Protein AF-A0A2Z5R2D6-F1 (afdb_monomer)

InterPro domains:
  IPR000277 Cys/Met metabolism, pyridoxal phosphate-dependent enzyme [PF01053] (2-246)
  IPR006235 O-acetylhomoserine/O-acetylserine sulfhydrylase [PTHR43797] (2-248)
  IPR015421 Pyridoxal phosphate-dependent transferase, major domain [G3DSA:3.40.640.10] (1-106)
  IPR015422 Pyridoxal phosphate-dependent transferase, small domain [G3DSA:3.90.1150.10] (111-259)
  IPR015424 Pyridoxal phosphate-dependent transferase [SSF53383] (2-247)
  IPR054542 Cys/Met metabolism enzyme, pyridoxal-phosphate attachment site [PS00868] (19-33)

Nearest PDB structures (foldseek):
  8eqw-assembly3_E  TM=9.472E-01  e=3.381E-27  Fusarium fujikuroi
  8eqw-assembly4_F  TM=9.499E-01  e=7.377E-27  Fusarium fujikuroi
  8eqw-assembly4_D  TM=9.653E-01  e=1.166E-25  Fusarium fujikuroi
  8ovh-assembly1_D  TM=9.299E-01  e=6.397E-26  Saccharomyces cerevisiae
  4kam-assembly3_C  TM=9.626E-01  e=4.267E-24  Mycobacterium marinum M

Foldseek 3Di:
DECAQCPVLQFDCVVVPDQKYKYQLCAQLLQANPATDIDIDGNLPDDCVPVPNCQQAFFDVVVVGDRLCVPPRSCSVVCCCCPPVCVPVVPDGDPVRVVSSVVSNVCSNVFFLLLQVLLVVLQVLLVLFPQWDDWAALCDPPHPCVVVCCVRRVSGDGNKTKTFGCAEPQFHLLLLQVQLQVQFDQEDDDPGARHLGKHKYQCCVPVVVVDDQVRCVVVVHHSRMMIIHHHNDDSVVVNVRNQRSSCQQHCAGRNRDRNGDHPSNVVSVVVVVVVVVVVDPPPVPPPDDDDDDDDDDDDDDDDDDDDDDD

Mean predicted aligned error: 8.55 Å

Secondary structure (DSSP, 8-state):
-B-TTTHHHH--GGGGT-SEEEEETTTTTT-SSS---EEEEE-S-S-TTSSS-HHHHS-BGGGTTB-HHHHHGGGHHHHHIIIIIIHHH--PPPHHHHHHHHHHHHTHHHHHHHHHHHHHHHHHHHHH-TTEEEEE-TTSTTSTTHHHHHHH-TT---SEEEEEEPP-SSS-HHHHHHHHHHH-SSSEE-S--SSSS-EEE-GGGTTTTTS-HHHHHHTT--TTEEEEE--SS-HHHHHHHHHHHHHHHHSB-TTS-B-S--HHHHHHHHHHHHHHHHH-TTSTTTT-PPPPP-----------------

Solvent-accessible surface area (backbone atoms only — not comparable to full-atom values): 17229 Å² total; per-residue (Å²): 83,81,40,40,77,56,32,76,84,40,38,57,56,55,85,74,74,39,50,45,41,33,32,52,33,28,20,43,43,20,26,64,70,82,46,79,49,71,47,81,46,70,61,49,76,66,72,57,80,75,78,84,36,58,90,33,52,45,64,35,73,96,60,82,46,45,18,37,36,78,73,45,48,60,49,11,64,64,48,45,45,52,61,50,51,40,63,74,72,53,82,72,80,51,69,68,41,53,52,53,33,50,61,21,47,79,46,32,68,64,51,49,54,44,14,34,56,37,26,51,55,52,49,59,52,50,71,69,25,57,54,42,70,48,72,57,43,52,80,38,89,87,32,98,49,19,72,59,36,56,72,60,20,74,87,45,75,47,28,65,39,38,35,28,39,47,46,60,100,76,19,51,18,37,46,24,36,46,39,22,62,67,52,37,80,74,49,42,78,41,94,70,53,42,30,48,54,33,24,35,40,39,42,44,68,50,90,42,46,88,51,53,74,68,55,26,50,74,70,73,43,46,53,22,36,34,38,39,20,41,18,63,66,62,55,66,60,53,48,49,34,53,49,54,10,45,24,44,13,61,8,26,43,60,86,55,48,82,77,54,75,27,50,19,45,51,51,45,53,52,52,52,52,51,52,52,56,74,71,42,83,76,72,76,66,81,77,69,77,84,81,80,87,80,83,91,82,89,85,87,88,84,82,86,84,90,82,89,87,133

pLDDT: mean 89.16, std 17.93, range [28.17, 98.75]

Organism: NCBI:txid172042

Structure (mmCIF, N/CA/C/O backbone):
data_AF-A0A2Z5R2D6-F1
#
_entry.id   AF-A0A2Z5R2D6-F1
#
loop_
_atom_site.group_PDB
_atom_site.id
_atom_site.type_symbol
_atom_site.label_atom_id
_atom_site.label_alt_id
_atom_site.label_comp_id
_atom_site.label_asym_id
_atom_site.label_entity_id
_atom_site.label_seq_id
_atom_site.pdbx_PDB_ins_code
_atom_site.Cartn_x
_atom_site.Cartn_y
_atom_site.Cartn_z
_atom_site.occupancy
_atom_site.B_iso_or_equiv
_atom_site.auth_seq_id
_atom_site.auth_comp_id
_atom_site.auth_asym_id
_atom_site.auth_atom_id
_atom_site.pdbx_PDB_model_num
ATOM 1 N N . MET A 1 1 ? 0.863 3.207 -16.032 1.00 95.69 1 MET A N 1
ATOM 2 C CA . MET A 1 1 ? 0.096 2.613 -14.914 1.00 95.69 1 MET A CA 1
ATOM 3 C C . MET A 1 1 ? 0.989 2.529 -13.691 1.00 95.69 1 MET A C 1
ATOM 5 O O . MET A 1 1 ? 2.100 2.037 -13.822 1.00 95.69 1 MET A O 1
ATOM 9 N N . ASP A 1 2 ? 0.533 2.980 -12.525 1.00 98.12 2 ASP A N 1
ATOM 10 C CA . ASP A 1 2 ? 1.185 2.630 -11.256 1.00 98.12 2 ASP A CA 1
ATOM 11 C C . ASP A 1 2 ? 0.627 1.284 -10.778 1.00 98.12 2 ASP A C 1
ATOM 13 O O . ASP A 1 2 ? -0.587 1.131 -10.650 1.00 98.12 2 ASP A O 1
ATOM 17 N N . ALA A 1 3 ? 1.502 0.299 -10.576 1.00 97.25 3 ALA A N 1
ATOM 18 C CA . ALA A 1 3 ? 1.133 -1.049 -10.144 1.00 97.25 3 ALA A CA 1
ATOM 19 C C . ALA A 1 3 ? 1.736 -1.403 -8.776 1.00 97.25 3 ALA A C 1
ATOM 21 O O . ALA A 1 3 ? 1.984 -2.569 -8.469 1.00 97.25 3 ALA A O 1
ATOM 22 N N . THR A 1 4 ? 1.995 -0.397 -7.936 1.00 97.94 4 THR A N 1
ATOM 23 C CA . THR A 1 4 ? 2.584 -0.570 -6.602 1.00 97.94 4 THR A CA 1
ATOM 24 C C . THR A 1 4 ? 1.729 -1.465 -5.704 1.00 97.94 4 THR A C 1
ATOM 26 O O . THR A 1 4 ? 2.272 -2.371 -5.081 1.00 97.94 4 THR A O 1
ATOM 29 N N . ILE A 1 5 ? 0.412 -1.225 -5.637 1.00 96.75 5 ILE A N 1
ATOM 30 C CA . ILE A 1 5 ? -0.506 -1.961 -4.743 1.00 96.75 5 ILE A CA 1
ATOM 31 C C . ILE A 1 5 ? -0.854 -3.334 -5.312 1.00 96.75 5 ILE A C 1
ATOM 33 O O . ILE A 1 5 ? -0.915 -4.314 -4.578 1.00 96.75 5 ILE A O 1
ATOM 37 N N . SER A 1 6 ? -1.086 -3.413 -6.621 1.00 94.62 6 SER A N 1
ATOM 38 C CA . SER A 1 6 ? -1.451 -4.674 -7.254 1.00 94.62 6 SER A CA 1
ATOM 39 C C . SER A 1 6 ? -0.255 -5.613 -7.383 1.00 94.62 6 SER A C 1
ATOM 41 O O . SER A 1 6 ? -0.439 -6.820 -7.326 1.00 94.62 6 SER A O 1
ATOM 43 N N . THR A 1 7 ? 0.973 -5.086 -7.462 1.00 97.44 7 THR A N 1
ATOM 44 C CA . THR A 1 7 ? 2.222 -5.847 -7.648 1.00 97.44 7 THR A CA 1
ATOM 45 C C . THR A 1 7 ? 2.231 -6.651 -8.962 1.00 97.44 7 THR A C 1
ATOM 47 O O . THR A 1 7 ? 1.175 -6.939 -9.525 1.00 97.44 7 THR A O 1
ATOM 50 N N . PRO A 1 8 ? 3.402 -7.060 -9.485 1.00 97.06 8 PRO A N 1
ATOM 51 C CA . PRO A 1 8 ? 3.445 -7.952 -10.647 1.00 97.06 8 PRO A CA 1
ATOM 52 C C . PRO A 1 8 ? 2.878 -9.354 -10.358 1.00 97.06 8 PRO A C 1
ATOM 54 O O . PRO A 1 8 ? 2.614 -10.103 -11.299 1.00 97.06 8 PRO A O 1
ATOM 57 N N . TYR A 1 9 ? 2.700 -9.712 -9.079 1.00 97.62 9 TYR A N 1
ATOM 58 C CA . TYR A 1 9 ? 2.153 -11.000 -8.664 1.00 97.62 9 TYR A CA 1
ATOM 59 C C . TYR A 1 9 ? 0.643 -11.095 -8.917 1.00 97.62 9 TYR A C 1
ATOM 61 O O . TYR A 1 9 ? 0.184 -12.113 -9.428 1.00 97.62 9 TYR A O 1
ATOM 69 N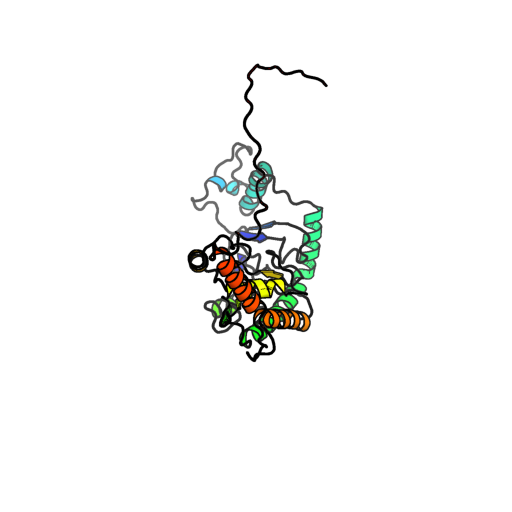 N . LEU A 1 10 ? -0.130 -10.035 -8.633 1.00 97.31 10 LEU A N 1
ATOM 70 C CA . LEU A 1 10 ? -1.591 -10.070 -8.817 1.00 97.31 10 LEU A CA 1
ATOM 71 C C . LEU A 1 10 ? -2.021 -9.695 -10.235 1.00 97.31 10 LEU A C 1
ATOM 73 O O . LEU A 1 10 ? -3.023 -10.209 -10.726 1.00 97.31 10 LEU A O 1
ATOM 77 N N . ILE A 1 11 ? -1.289 -8.790 -10.890 1.00 97.44 11 ILE A N 1
ATOM 78 C CA . ILE A 1 11 ? -1.576 -8.369 -12.263 1.00 97.44 11 ILE A CA 1
ATOM 79 C C . ILE A 1 11 ? -0.301 -7.921 -12.966 1.00 97.44 11 ILE A C 1
ATOM 81 O O . ILE A 1 11 ? 0.558 -7.265 -12.381 1.00 97.44 11 ILE A O 1
ATOM 85 N N . ARG A 1 12 ? -0.208 -8.201 -14.266 1.00 97.25 12 ARG A N 1
ATOM 86 C CA . ARG A 1 12 ? 0.858 -7.691 -15.134 1.00 97.25 12 ARG A CA 1
ATOM 87 C C . ARG A 1 12 ? 0.247 -6.708 -16.132 1.00 97.25 12 ARG A C 1
ATOM 89 O O . ARG A 1 12 ? -0.160 -7.127 -17.211 1.00 97.25 12 ARG A O 1
ATOM 96 N N . PRO A 1 13 ? 0.153 -5.398 -15.817 1.00 97.62 13 PRO A N 1
ATOM 97 C CA . PRO A 1 13 ? -0.603 -4.447 -16.639 1.00 97.62 13 PRO A CA 1
ATOM 98 C C . PRO A 1 13 ? -0.132 -4.353 -18.091 1.00 97.62 13 PRO A C 1
ATOM 100 O O . PRO A 1 13 ? -0.928 -4.016 -18.965 1.00 97.62 13 PRO A O 1
ATOM 103 N N . LEU A 1 14 ? 1.138 -4.674 -18.363 1.00 97.50 14 LEU A N 1
ATOM 104 C CA . LEU A 1 14 ? 1.656 -4.749 -19.728 1.00 97.50 14 LEU A CA 1
ATOM 105 C C . LEU A 1 14 ? 0.858 -5.767 -20.565 1.00 97.50 14 LEU A C 1
ATOM 107 O O . LEU A 1 14 ? 0.508 -5.492 -21.707 1.00 97.50 14 LEU A O 1
ATOM 111 N N . GLU A 1 15 ? 0.447 -6.900 -19.998 1.00 96.38 15 GLU A N 1
ATOM 112 C CA . GLU A 1 15 ? -0.395 -7.894 -20.687 1.00 96.38 15 GLU A CA 1
ATOM 113 C C . GLU A 1 15 ? -1.816 -7.379 -20.975 1.00 96.38 15 GLU A C 1
ATOM 115 O O . GLU A 1 15 ? -2.521 -7.933 -21.813 1.00 96.38 15 GLU A O 1
ATOM 120 N N . HIS A 1 16 ? -2.211 -6.271 -20.342 1.00 95.94 16 HIS A N 1
ATOM 121 C CA . HIS A 1 16 ? -3.514 -5.623 -20.491 1.00 95.94 16 HIS A CA 1
ATOM 122 C C . HIS A 1 16 ? -3.450 -4.293 -21.260 1.00 95.94 16 HIS A C 1
ATOM 124 O O . HIS A 1 16 ? -4.387 -3.499 -21.198 1.00 95.94 16 HIS A O 1
ATOM 130 N N . GLY A 1 17 ? -2.357 -4.048 -21.989 1.00 96.06 17 GLY A N 1
ATOM 131 C CA . GLY A 1 17 ? -2.217 -2.892 -22.879 1.00 96.06 17 GLY A CA 1
ATOM 132 C C . GLY A 1 17 ? -1.593 -1.652 -22.241 1.00 96.06 17 GLY A C 1
ATOM 133 O O . GLY A 1 17 ? -1.577 -0.606 -22.876 1.00 96.06 17 GLY A O 1
ATOM 134 N N . ALA A 1 18 ? -1.064 -1.736 -21.016 1.00 97.75 18 ALA A N 1
ATOM 135 C CA . ALA A 1 18 ? -0.206 -0.669 -20.512 1.00 97.75 18 ALA A CA 1
ATOM 136 C C . ALA A 1 18 ? 1.147 -0.686 -21.244 1.00 97.75 18 ALA A C 1
ATOM 138 O O . ALA A 1 18 ? 1.765 -1.740 -21.402 1.00 97.75 18 ALA A O 1
ATOM 139 N N . ASP A 1 19 ? 1.634 0.490 -21.629 1.00 97.25 19 ASP A N 1
ATOM 140 C CA . ASP A 1 19 ? 2.953 0.627 -22.254 1.00 97.25 19 ASP A CA 1
ATOM 141 C C . ASP A 1 19 ? 4.068 0.837 -21.232 1.00 97.25 19 ASP A C 1
ATOM 143 O O . ASP A 1 19 ? 5.169 0.321 -21.406 1.00 97.25 19 ASP A O 1
ATOM 147 N N . ILE A 1 20 ? 3.760 1.559 -20.150 1.00 98.12 20 ILE A N 1
ATOM 148 C CA . ILE A 1 20 ? 4.674 1.863 -19.047 1.00 98.12 20 ILE A CA 1
ATOM 149 C C . ILE A 1 20 ? 4.006 1.491 -17.724 1.00 98.12 20 ILE A C 1
ATOM 151 O O . ILE A 1 20 ? 2.868 1.895 -17.437 1.00 98.12 20 ILE A O 1
ATOM 155 N N . VAL A 1 21 ? 4.745 0.764 -16.894 1.00 98.44 21 VAL A N 1
ATOM 156 C CA . VAL A 1 21 ? 4.395 0.431 -15.516 1.00 98.44 21 VAL A CA 1
ATOM 157 C C . VAL A 1 21 ? 5.427 1.030 -14.573 1.00 98.44 21 VAL A C 1
ATOM 159 O O . VAL A 1 21 ? 6.628 0.917 -14.796 1.00 98.44 21 VAL A O 1
ATOM 162 N N . ILE A 1 22 ? 4.955 1.666 -13.507 1.00 98.44 22 ILE A N 1
ATOM 163 C CA . ILE A 1 22 ? 5.804 2.175 -12.433 1.00 98.44 22 ILE A CA 1
ATOM 164 C C . ILE A 1 22 ? 5.464 1.476 -11.121 1.00 98.44 22 ILE A C 1
ATOM 166 O O . ILE A 1 22 ? 4.313 1.103 -10.882 1.00 98.44 22 ILE A O 1
ATOM 170 N N . HIS A 1 23 ? 6.476 1.317 -10.274 1.00 98.50 23 HIS A N 1
ATOM 171 C CA . HIS A 1 23 ? 6.329 0.815 -8.915 1.00 98.50 23 HIS A CA 1
ATOM 172 C C . HIS A 1 23 ? 7.121 1.688 -7.946 1.00 98.50 23 HIS A C 1
ATOM 174 O O . HIS A 1 23 ? 8.302 1.969 -8.170 1.00 98.50 23 HIS A O 1
ATOM 180 N N . SER A 1 24 ? 6.515 2.017 -6.806 1.00 98.19 24 SER A N 1
ATOM 181 C CA . SER A 1 24 ? 7.276 2.314 -5.597 1.00 98.19 24 SER A CA 1
ATOM 182 C C . SER A 1 24 ? 7.803 0.992 -5.039 1.00 98.19 24 SER A C 1
ATOM 184 O O . SER A 1 24 ? 7.094 0.255 -4.350 1.00 98.19 24 SER A O 1
ATOM 186 N N . ALA A 1 25 ? 9.060 0.678 -5.356 1.00 97.88 25 ALA A N 1
ATOM 187 C CA . ALA A 1 25 ? 9.717 -0.533 -4.876 1.00 97.88 25 ALA A CA 1
ATOM 188 C C . ALA A 1 25 ? 9.861 -0.553 -3.348 1.00 97.88 25 ALA A C 1
ATOM 190 O O . ALA A 1 25 ? 9.925 -1.626 -2.762 1.00 97.88 25 ALA A O 1
ATOM 191 N N . THR A 1 26 ? 9.803 0.617 -2.707 1.00 98.00 26 THR A N 1
ATOM 192 C CA . THR A 1 26 ? 9.695 0.782 -1.251 1.00 98.00 26 THR A CA 1
ATOM 193 C C . THR A 1 26 ? 8.609 -0.075 -0.599 1.00 98.00 26 THR A C 1
ATOM 195 O O . THR A 1 26 ? 8.756 -0.475 0.553 1.00 98.00 26 THR A O 1
ATOM 198 N N . LYS A 1 27 ? 7.484 -0.275 -1.299 1.00 98.06 27 LYS A N 1
ATOM 199 C CA . LYS A 1 27 ? 6.282 -0.920 -0.755 1.00 98.06 27 LYS A CA 1
ATOM 200 C C . LYS A 1 27 ? 6.401 -2.437 -0.902 1.00 98.06 27 LYS A C 1
ATOM 202 O O . LYS A 1 27 ? 7.438 -2.998 -0.583 1.00 98.06 27 LYS A O 1
ATOM 207 N N . PHE A 1 28 ? 5.391 -3.101 -1.454 1.00 98.25 28 PHE A N 1
ATOM 208 C CA . PHE A 1 28 ? 5.313 -4.560 -1.532 1.00 98.25 28 PHE A CA 1
ATOM 209 C C . PHE A 1 28 ? 6.517 -5.256 -2.182 1.00 98.25 28 PHE A C 1
ATOM 211 O O . PHE A 1 28 ? 6.837 -6.375 -1.781 1.00 98.25 28 PHE A O 1
ATOM 218 N N . LEU A 1 29 ? 7.199 -4.627 -3.153 1.00 98.12 29 LEU A N 1
ATOM 219 C CA . LEU A 1 29 ? 8.390 -5.229 -3.769 1.00 98.12 29 LEU A CA 1
ATOM 220 C C . LEU A 1 29 ? 9.507 -5.417 -2.734 1.00 98.12 29 LEU A C 1
ATOM 222 O O . LEU A 1 29 ? 9.984 -6.534 -2.566 1.00 98.12 29 LEU A O 1
ATOM 226 N N . GLY A 1 30 ? 9.865 -4.356 -2.008 1.00 97.75 30 GLY A N 1
ATOM 227 C CA . GLY A 1 30 ? 10.823 -4.412 -0.908 1.00 97.75 30 GLY A CA 1
ATOM 228 C C . GLY A 1 30 ? 10.268 -5.109 0.334 1.00 97.75 30 GLY A C 1
ATOM 229 O O . GLY A 1 30 ? 10.988 -5.855 0.977 1.00 97.75 30 GLY A O 1
ATOM 230 N N . GLY A 1 31 ? 9.001 -4.886 0.677 1.00 97.19 31 GLY A N 1
ATOM 231 C CA . GLY A 1 31 ? 8.220 -5.679 1.632 1.00 97.19 31 GLY A CA 1
ATOM 232 C C . GLY A 1 31 ? 8.558 -5.533 3.117 1.00 97.19 31 GLY A C 1
ATOM 233 O O . GLY A 1 31 ? 7.825 -6.072 3.933 1.00 97.19 31 GLY A O 1
ATOM 234 N N . HIS A 1 32 ? 9.638 -4.838 3.480 1.00 97.12 32 HIS A N 1
ATOM 235 C CA . HIS A 1 32 ? 10.157 -4.824 4.861 1.00 97.12 32 HIS A CA 1
ATOM 236 C C . HIS A 1 32 ? 10.233 -3.425 5.501 1.00 97.12 32 HIS A C 1
ATOM 238 O O . HIS A 1 32 ? 10.750 -3.266 6.610 1.00 97.12 32 HIS A O 1
ATOM 244 N N . GLY A 1 33 ? 9.792 -2.386 4.782 1.00 94.62 33 GLY A N 1
ATOM 245 C CA . GLY A 1 33 ? 9.784 -1.008 5.288 1.00 94.62 33 GLY A CA 1
ATOM 246 C C . GLY A 1 33 ? 11.173 -0.406 5.544 1.00 94.62 33 GLY A C 1
ATOM 247 O O . GLY A 1 33 ? 11.277 0.620 6.207 1.00 94.62 33 GLY A O 1
ATOM 248 N N . THR A 1 34 ? 12.250 -1.022 5.041 1.00 95.62 34 THR A N 1
ATOM 249 C CA . THR A 1 34 ? 13.638 -0.622 5.349 1.00 95.62 34 THR A CA 1
ATOM 250 C C . THR A 1 34 ? 14.313 0.211 4.266 1.00 95.62 34 THR A C 1
ATOM 252 O O . THR A 1 34 ? 15.304 0.882 4.538 1.00 95.62 34 THR A O 1
ATOM 255 N N . THR A 1 35 ? 13.841 0.132 3.021 1.00 97.31 35 THR A N 1
ATOM 256 C CA . THR A 1 35 ? 14.588 0.627 1.860 1.00 97.31 35 THR A CA 1
ATOM 257 C C . THR A 1 35 ? 13.668 1.358 0.895 1.00 97.31 35 THR A C 1
ATOM 259 O O . THR A 1 35 ? 12.672 0.799 0.443 1.00 97.31 35 THR A O 1
ATOM 262 N N . LEU A 1 36 ? 14.016 2.600 0.549 1.00 97.50 36 LEU A N 1
ATOM 263 C CA . LEU A 1 36 ? 13.311 3.365 -0.475 1.00 97.50 36 LEU A CA 1
ATOM 264 C C . LEU A 1 36 ? 13.796 2.980 -1.878 1.00 97.50 36 LEU A C 1
ATOM 266 O O . LEU A 1 36 ? 14.992 2.795 -2.102 1.00 97.50 36 LEU A O 1
ATOM 270 N N . GLY A 1 37 ? 12.877 2.921 -2.840 1.00 97.19 37 GLY A N 1
ATOM 271 C CA . GLY A 1 37 ? 13.218 2.729 -4.244 1.00 97.19 37 GLY A CA 1
ATOM 272 C C . GLY A 1 37 ? 12.032 2.897 -5.185 1.00 97.19 37 GLY A C 1
ATOM 273 O O . GLY A 1 37 ? 10.868 2.823 -4.782 1.00 97.19 37 GLY A O 1
ATOM 274 N N . GLY A 1 38 ? 12.344 3.100 -6.461 1.00 97.44 38 GLY A N 1
ATOM 275 C CA . GLY A 1 38 ? 11.381 3.196 -7.551 1.00 97.44 38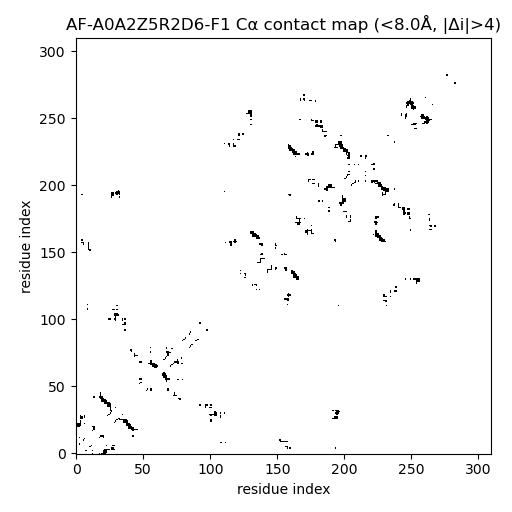 GLY A CA 1
ATOM 276 C C . GLY A 1 38 ? 11.855 2.396 -8.757 1.00 97.44 38 GLY A C 1
ATOM 277 O O . GLY A 1 38 ? 13.057 2.268 -8.986 1.00 97.44 38 GLY A O 1
ATOM 278 N N . VAL A 1 39 ? 10.909 1.848 -9.515 1.00 97.50 39 VAL A N 1
ATOM 279 C CA . VAL A 1 39 ? 11.180 1.094 -10.744 1.00 97.50 39 VAL A CA 1
ATOM 280 C C . VAL A 1 39 ? 10.231 1.567 -11.837 1.00 97.50 39 VAL A C 1
ATOM 282 O O . VAL A 1 39 ? 9.031 1.713 -11.605 1.00 97.50 39 VAL A O 1
ATOM 285 N N . VAL A 1 40 ? 10.781 1.783 -13.032 1.00 98.12 40 VAL A N 1
ATOM 286 C CA . VAL A 1 40 ? 10.032 2.029 -14.268 1.00 98.12 40 VAL A CA 1
ATOM 287 C C . VAL A 1 40 ? 10.270 0.847 -15.198 1.00 98.12 40 VAL A C 1
ATOM 289 O O . VAL A 1 40 ? 11.416 0.463 -15.430 1.00 98.12 40 VAL A O 1
ATOM 292 N N . VAL A 1 41 ? 9.188 0.276 -15.716 1.00 97.81 41 VAL A N 1
ATOM 293 C CA . VAL A 1 41 ? 9.182 -0.843 -16.659 1.00 97.81 41 VAL A CA 1
ATOM 294 C C . VAL A 1 41 ? 8.427 -0.402 -17.906 1.00 97.81 41 VAL A C 1
ATOM 296 O O . VAL A 1 41 ? 7.319 0.120 -17.808 1.00 97.81 41 VAL A O 1
ATOM 299 N N . GLU A 1 42 ? 9.008 -0.618 -19.078 1.00 97.06 42 GLU A N 1
ATOM 300 C CA . GLU A 1 42 ? 8.366 -0.355 -20.366 1.00 97.06 42 GLU A CA 1
ATOM 301 C C . GLU A 1 42 ? 8.115 -1.679 -21.097 1.00 97.06 42 GLU A C 1
ATOM 303 O O . GLU A 1 42 ? 8.900 -2.617 -20.976 1.00 97.06 42 GLU A O 1
ATOM 308 N N . SER A 1 43 ? 7.024 -1.754 -21.861 1.00 96.00 43 SER A N 1
ATOM 309 C CA . SER A 1 43 ? 6.696 -2.918 -22.686 1.00 96.00 43 SER A CA 1
ATOM 310 C C . SER A 1 43 ? 7.543 -3.072 -23.952 1.00 96.00 43 SER A C 1
ATOM 312 O O . SER A 1 43 ? 7.545 -4.160 -24.517 1.00 96.00 43 SER A O 1
ATOM 314 N N . GLY A 1 44 ? 8.163 -1.994 -24.450 1.00 94.44 44 GLY A N 1
ATOM 315 C CA . GLY A 1 44 ? 8.851 -1.951 -25.750 1.00 94.44 44 GLY A CA 1
ATOM 316 C C . GLY A 1 44 ? 7.929 -1.977 -26.982 1.00 94.44 44 GLY A C 1
ATOM 317 O O . GLY A 1 44 ? 8.401 -1.921 -28.113 1.00 94.44 44 GLY A O 1
ATOM 318 N N . ARG A 1 45 ? 6.602 -2.047 -26.801 1.00 93.81 45 ARG A N 1
ATOM 319 C CA . ARG A 1 45 ? 5.629 -2.210 -27.905 1.00 93.81 45 ARG A CA 1
ATOM 320 C C . ARG A 1 45 ? 4.994 -0.905 -28.381 1.00 93.81 45 ARG A C 1
ATOM 322 O O . ARG A 1 45 ? 4.309 -0.899 -29.403 1.00 93.81 45 ARG A O 1
ATOM 329 N N . PHE A 1 46 ? 5.172 0.184 -27.639 1.00 96.06 46 PHE A N 1
ATOM 330 C CA . PHE A 1 46 ? 4.546 1.458 -27.963 1.00 96.06 46 PHE A CA 1
ATOM 331 C C . PHE A 1 46 ? 5.259 2.135 -29.132 1.00 96.06 46 PHE A C 1
ATOM 333 O O . PHE A 1 46 ? 6.471 2.341 -29.104 1.00 96.06 46 PHE A O 1
ATOM 340 N N . ASN A 1 47 ? 4.503 2.524 -30.160 1.00 95.69 47 ASN A N 1
ATOM 341 C CA . ASN A 1 47 ? 5.066 3.259 -31.285 1.00 95.69 47 ASN A CA 1
ATOM 342 C C . ASN A 1 47 ? 5.276 4.737 -30.921 1.00 95.69 47 ASN A C 1
ATOM 344 O O . ASN A 1 47 ? 4.384 5.571 -31.113 1.00 95.69 47 ASN A O 1
ATOM 348 N N . TRP A 1 48 ? 6.484 5.068 -30.466 1.00 96.50 48 TRP A N 1
ATOM 349 C CA . TRP A 1 48 ? 6.880 6.445 -30.160 1.00 96.50 48 TRP A CA 1
ATOM 350 C C . TRP A 1 48 ? 6.982 7.350 -31.404 1.00 96.50 48 TRP A C 1
ATOM 352 O O . TRP A 1 48 ? 6.995 8.568 -31.262 1.00 96.50 48 TRP A O 1
ATOM 362 N N . ALA A 1 49 ? 6.974 6.798 -32.624 1.00 95.62 49 ALA A N 1
ATOM 363 C CA . ALA A 1 49 ? 6.959 7.562 -33.878 1.00 95.62 49 ALA A CA 1
ATOM 364 C C . ALA A 1 49 ? 5.554 7.856 -34.430 1.00 95.62 49 ALA A C 1
ATOM 366 O O . ALA A 1 49 ? 5.401 8.183 -35.604 1.00 95.62 49 ALA A O 1
ATOM 367 N N . ASN A 1 50 ? 4.507 7.779 -33.607 1.00 95.81 50 ASN A N 1
ATOM 368 C CA . ASN A 1 50 ? 3.133 8.061 -34.038 1.00 95.81 50 ASN A CA 1
ATOM 369 C C . ASN A 1 50 ? 2.816 9.556 -34.284 1.00 95.81 50 ASN A C 1
ATOM 371 O O . ASN A 1 50 ? 1.653 9.906 -34.469 1.00 95.81 50 ASN A O 1
ATOM 375 N N . GLY A 1 51 ? 3.826 10.432 -34.265 1.00 95.50 51 GLY A N 1
ATOM 376 C CA . GLY A 1 51 ? 3.698 11.875 -34.495 1.00 95.50 51 GLY A CA 1
ATOM 377 C C . GLY A 1 51 ? 3.483 12.723 -33.238 1.00 95.50 51 GLY A C 1
ATOM 378 O O . GLY A 1 51 ? 3.614 13.939 -33.316 1.00 95.50 51 GLY A O 1
ATOM 379 N N . ASN A 1 52 ? 3.215 12.115 -32.076 1.00 97.06 52 ASN A N 1
ATOM 380 C CA . ASN A 1 52 ? 2.931 12.860 -30.839 1.00 97.06 52 ASN A CA 1
ATOM 381 C C . ASN A 1 52 ? 4.150 13.059 -29.923 1.00 97.06 52 ASN A C 1
ATOM 383 O O . ASN A 1 52 ? 4.058 13.791 -28.939 1.00 97.06 52 ASN A O 1
ATOM 387 N N . PHE A 1 53 ? 5.285 12.412 -30.211 1.00 96.88 53 PHE A N 1
ATOM 388 C CA . PHE A 1 53 ? 6.450 12.386 -29.318 1.00 96.88 53 PHE A CA 1
ATOM 389 C C . PHE A 1 53 ? 7.726 12.870 -30.021 1.00 96.88 53 PHE A C 1
ATOM 391 O O . PHE A 1 53 ? 8.664 12.089 -30.190 1.00 96.88 53 PHE A O 1
ATOM 398 N N . PRO A 1 54 ? 7.811 14.161 -30.401 1.00 96.38 54 PRO A N 1
ATOM 399 C CA . PRO A 1 54 ? 8.995 14.711 -31.064 1.00 96.38 54 PRO A CA 1
ATOM 400 C C . PRO A 1 54 ? 10.270 14.497 -30.239 1.00 96.38 54 PRO A C 1
ATOM 402 O O . PRO A 1 54 ? 11.295 14.117 -30.787 1.00 96.38 54 PRO A O 1
ATOM 405 N N . LEU A 1 55 ? 10.183 14.577 -28.906 1.00 94.75 55 LEU A N 1
ATOM 406 C CA . LEU A 1 55 ? 11.307 14.306 -27.996 1.00 94.75 55 LEU A CA 1
ATOM 407 C C . LEU A 1 55 ? 11.848 12.867 -28.059 1.00 94.75 55 LEU A C 1
ATOM 409 O O . LEU A 1 55 ? 12.902 12.596 -27.493 1.00 94.75 55 LEU A O 1
ATOM 413 N N . MET A 1 56 ? 11.121 11.936 -28.676 1.00 96.62 56 MET A N 1
ATOM 414 C CA . MET A 1 56 ? 11.584 10.571 -28.923 1.00 96.62 56 MET A CA 1
ATOM 415 C C . MET A 1 56 ? 12.176 10.410 -30.323 1.00 96.62 56 MET A C 1
ATOM 417 O O . MET A 1 56 ? 13.049 9.569 -30.510 1.00 96.62 56 MET A O 1
ATOM 421 N N . THR A 1 57 ? 11.711 11.176 -31.310 1.00 96.44 57 THR A N 1
ATOM 422 C CA . THR A 1 57 ? 12.056 10.978 -32.725 1.00 96.44 57 THR A CA 1
ATOM 423 C C . THR A 1 57 ? 13.043 11.998 -33.280 1.00 96.44 57 THR A C 1
ATOM 425 O O . THR A 1 57 ? 13.753 11.681 -34.234 1.00 96.44 57 THR A O 1
ATOM 428 N N . GLU A 1 58 ? 13.106 13.201 -32.719 1.00 96.88 58 GLU A N 1
ATOM 429 C CA . GLU A 1 58 ? 14.006 14.257 -33.174 1.00 96.88 58 GLU A CA 1
ATOM 430 C C . GLU A 1 58 ? 15.449 14.019 -32.696 1.00 96.88 58 GLU A C 1
ATOM 432 O O . GLU A 1 58 ? 15.660 13.446 -31.622 1.00 96.88 58 GLU A O 1
ATOM 437 N N . PRO A 1 59 ? 16.458 14.446 -33.477 1.00 96.94 59 PRO A N 1
ATOM 438 C CA . PRO A 1 59 ? 17.852 14.381 -33.058 1.00 96.94 59 PRO A CA 1
ATOM 439 C C . PRO A 1 59 ? 18.112 15.209 -31.797 1.00 96.94 59 PRO A C 1
ATOM 441 O O . PRO A 1 59 ? 17.699 16.364 -31.715 1.00 96.94 59 PRO A O 1
ATOM 444 N N . VAL A 1 60 ? 18.860 14.650 -30.846 1.00 96.31 60 VAL A N 1
ATOM 445 C CA . VAL A 1 60 ? 19.224 15.310 -29.586 1.00 96.31 60 VAL A CA 1
ATOM 446 C C . VAL A 1 60 ? 20.660 15.847 -29.660 1.00 96.31 60 VAL A C 1
ATOM 448 O O . VAL A 1 60 ? 21.611 15.059 -29.597 1.00 96.31 60 VAL A O 1
ATOM 451 N N . PRO A 1 61 ? 20.875 17.178 -29.754 1.00 95.44 61 PRO A N 1
ATOM 452 C CA . PRO A 1 61 ? 22.210 17.744 -29.976 1.00 95.44 61 PRO A CA 1
ATOM 453 C C . PRO A 1 61 ? 23.211 17.449 -28.858 1.00 95.44 61 PRO A C 1
ATOM 455 O O . PRO A 1 61 ? 24.384 17.197 -29.125 1.00 95.44 61 PRO A O 1
ATOM 458 N N . SER A 1 62 ? 22.749 17.408 -27.605 1.00 94.00 62 SER A N 1
ATOM 459 C CA . SER A 1 62 ? 23.580 17.077 -26.436 1.00 94.00 62 SER A CA 1
ATOM 460 C C . SER A 1 62 ? 24.040 15.614 -26.400 1.00 94.00 62 SER A C 1
ATOM 462 O O . SER A 1 62 ? 24.882 15.256 -25.578 1.00 94.00 62 SER A O 1
ATOM 464 N N . TYR A 1 63 ? 23.510 14.782 -27.298 1.00 94.81 63 TYR A N 1
ATOM 465 C CA . TYR A 1 63 ? 23.813 13.365 -27.448 1.00 94.81 63 TYR A CA 1
ATOM 466 C C . TYR A 1 63 ? 24.268 13.035 -28.874 1.00 94.81 63 TYR A C 1
ATOM 468 O O . TYR A 1 63 ? 23.892 12.010 -29.431 1.00 94.81 63 TYR A O 1
ATOM 476 N N . ASN A 1 64 ? 25.081 13.902 -29.489 1.00 95.06 64 ASN A N 1
ATOM 477 C CA . ASN A 1 64 ? 25.614 13.698 -30.843 1.00 95.06 64 ASN A CA 1
ATOM 478 C C . ASN A 1 64 ? 24.520 13.425 -31.894 1.00 95.06 64 ASN A C 1
ATOM 480 O O . ASN A 1 64 ? 24.717 12.626 -32.808 1.00 95.06 64 ASN A O 1
ATOM 484 N N . ASN A 1 65 ? 23.371 14.097 -31.765 1.00 95.75 65 ASN A N 1
ATOM 485 C CA . ASN A 1 65 ? 22.228 13.998 -32.674 1.00 95.75 65 ASN A CA 1
ATOM 486 C C . ASN A 1 65 ? 21.600 12.596 -32.772 1.00 95.75 65 ASN A C 1
ATOM 488 O O . ASN A 1 65 ? 20.997 12.272 -33.796 1.00 95.75 65 ASN A O 1
ATOM 492 N N . VAL A 1 66 ? 21.690 11.765 -31.726 1.00 96.56 66 VAL A N 1
ATOM 493 C CA . VAL A 1 66 ? 20.870 10.541 -31.675 1.00 96.56 66 VAL A CA 1
ATOM 494 C C . VAL A 1 66 ? 19.383 10.889 -31.626 1.00 96.56 66 VAL A C 1
ATOM 496 O O . VAL A 1 66 ? 18.975 11.837 -30.961 1.00 96.56 66 VAL A O 1
ATOM 499 N N . SER A 1 67 ? 18.573 10.087 -32.304 1.00 96.12 67 SER A N 1
ATOM 500 C CA . SER A 1 67 ? 17.125 10.010 -32.136 1.00 96.12 67 SER A CA 1
ATOM 501 C C . SER A 1 67 ? 16.828 8.819 -31.230 1.00 96.12 67 SER A C 1
ATOM 503 O O . SER A 1 67 ? 17.178 7.690 -31.571 1.00 96.12 67 SER A O 1
ATOM 505 N N . TRP A 1 68 ? 16.205 9.026 -30.067 1.00 96.75 68 TRP A N 1
ATOM 506 C CA . TRP A 1 68 ? 16.013 7.939 -29.098 1.00 96.75 68 TRP A CA 1
ATOM 507 C C . TRP A 1 68 ? 15.245 6.751 -29.686 1.00 96.75 68 TRP A C 1
ATOM 509 O O . TRP A 1 68 ? 15.667 5.606 -29.559 1.00 96.75 68 TRP A O 1
ATOM 519 N N . TRP A 1 69 ? 14.147 7.017 -30.383 1.00 96.19 69 TRP A N 1
ATOM 520 C CA . TRP A 1 69 ? 13.376 5.990 -31.069 1.00 96.19 69 TRP A CA 1
ATOM 521 C C . TRP A 1 69 ? 14.062 5.518 -32.353 1.00 96.19 69 TRP A C 1
ATOM 523 O O . TRP A 1 69 ? 14.132 4.317 -32.597 1.00 96.19 69 TRP A O 1
ATOM 533 N N . GLY A 1 70 ? 14.613 6.438 -33.153 1.00 94.31 70 GLY A N 1
ATOM 534 C CA . GLY A 1 70 ? 15.249 6.093 -34.428 1.00 94.31 70 GLY A CA 1
ATOM 535 C C . GLY A 1 70 ? 16.483 5.198 -34.277 1.00 94.31 70 GLY A C 1
ATOM 536 O O . GLY A 1 70 ? 16.714 4.329 -35.113 1.00 94.31 70 GLY A O 1
ATOM 537 N N . ASN A 1 71 ? 17.261 5.384 -33.208 1.00 96.56 71 ASN A N 1
ATOM 538 C CA . ASN A 1 71 ? 18.484 4.625 -32.953 1.00 96.56 71 ASN A CA 1
ATOM 539 C C . ASN A 1 71 ? 18.270 3.388 -32.072 1.00 96.56 71 ASN A C 1
ATOM 541 O O . ASN A 1 71 ? 18.956 2.392 -32.287 1.00 96.56 71 ASN A O 1
ATOM 545 N N . PHE A 1 72 ? 17.370 3.443 -31.083 1.00 96.06 72 PHE A N 1
ATOM 546 C CA . PHE A 1 72 ? 17.244 2.383 -30.070 1.00 96.06 72 PHE A CA 1
ATOM 547 C C . PHE A 1 72 ? 15.925 1.599 -30.134 1.00 96.06 72 PHE A C 1
ATOM 549 O O . PHE A 1 72 ? 15.793 0.603 -29.423 1.00 96.06 72 PHE A O 1
ATOM 556 N N . GLY A 1 73 ? 14.961 2.008 -30.970 1.00 94.81 73 GLY A N 1
ATOM 557 C CA . GLY A 1 73 ? 13.690 1.304 -31.155 1.00 94.81 73 GLY A CA 1
ATOM 558 C C . GLY A 1 73 ? 12.986 1.018 -29.828 1.00 94.81 73 GLY A C 1
ATOM 559 O O . GLY A 1 73 ? 12.815 1.921 -29.010 1.00 94.81 73 GLY A O 1
ATOM 560 N N . GLU A 1 74 ? 12.639 -0.248 -29.589 1.00 93.94 74 GLU A N 1
ATOM 561 C CA . GLU A 1 74 ? 11.948 -0.718 -28.377 1.00 93.94 74 GLU A CA 1
ATOM 562 C C . GLU A 1 74 ? 12.658 -0.378 -27.053 1.00 93.94 74 GLU A C 1
ATOM 564 O O . GLU A 1 74 ? 12.007 -0.340 -26.016 1.00 93.94 74 GLU A O 1
ATOM 569 N N . TYR A 1 75 ? 13.964 -0.081 -27.065 1.00 94.81 75 TYR A N 1
ATOM 570 C CA . TYR A 1 75 ? 14.712 0.358 -25.878 1.00 94.81 75 TYR A CA 1
ATOM 571 C C . TYR A 1 75 ? 14.789 1.883 -25.732 1.00 94.81 75 TYR A C 1
ATOM 573 O O . TYR A 1 75 ? 15.386 2.390 -24.775 1.00 94.81 75 TYR A O 1
ATOM 581 N N . GLY A 1 76 ? 14.236 2.636 -26.685 1.00 96.31 76 GLY A N 1
ATOM 582 C CA . GLY A 1 76 ? 14.415 4.079 -26.798 1.00 96.31 76 GLY A CA 1
ATOM 583 C C . GLY A 1 76 ? 13.930 4.849 -25.581 1.00 96.31 76 GLY A C 1
ATOM 584 O O . GLY A 1 76 ? 14.643 5.733 -25.106 1.00 96.31 76 GLY A O 1
ATOM 585 N N . PHE A 1 77 ? 12.760 4.509 -25.033 1.00 97.12 77 PHE A N 1
ATOM 586 C CA . PHE A 1 77 ? 12.206 5.241 -23.893 1.00 97.12 77 PHE A CA 1
ATOM 587 C C . PHE A 1 77 ? 13.046 5.044 -22.631 1.00 97.12 77 PHE A C 1
ATOM 589 O O . PHE A 1 77 ? 13.451 6.024 -22.004 1.00 97.12 77 PHE A O 1
ATOM 596 N N . LEU A 1 78 ? 13.371 3.796 -22.277 1.00 97.12 78 LEU A N 1
ATOM 597 C CA . LEU A 1 78 ? 14.206 3.510 -21.104 1.00 97.12 78 LEU A CA 1
ATOM 598 C C . LEU A 1 78 ? 15.636 4.047 -21.263 1.00 97.12 78 LEU A C 1
ATOM 600 O O . LEU A 1 78 ? 16.234 4.495 -20.281 1.00 97.12 78 LEU A O 1
ATOM 604 N N . THR A 1 79 ? 16.167 4.058 -22.490 1.00 96.69 79 THR A N 1
ATOM 605 C CA . THR A 1 79 ? 17.473 4.662 -22.789 1.00 96.69 79 THR A CA 1
ATOM 606 C C . THR A 1 79 ? 17.422 6.171 -22.576 1.00 96.69 79 THR A C 1
ATOM 608 O O . THR A 1 79 ? 18.217 6.687 -21.797 1.00 96.69 79 THR A O 1
ATOM 611 N N . LYS A 1 80 ? 16.434 6.871 -23.151 1.00 96.25 80 LYS A N 1
ATOM 612 C CA . LYS A 1 80 ? 16.214 8.308 -22.920 1.00 96.25 80 LYS A CA 1
ATOM 613 C C . LYS A 1 80 ? 16.040 8.631 -21.438 1.00 96.25 80 LYS A C 1
ATOM 615 O O . LYS A 1 80 ? 16.654 9.570 -20.939 1.00 96.25 80 LYS A O 1
ATOM 620 N N . LEU A 1 81 ? 15.222 7.857 -20.723 1.00 96.38 81 LEU A N 1
ATOM 621 C CA . LEU A 1 81 ? 14.972 8.040 -19.292 1.00 96.38 81 LEU A CA 1
ATOM 622 C C . LEU A 1 81 ? 16.279 7.968 -18.487 1.00 96.38 81 LEU A C 1
ATOM 624 O O . LEU A 1 81 ? 16.529 8.813 -17.629 1.00 96.38 81 LEU A O 1
ATOM 628 N N . ARG A 1 82 ? 17.142 6.991 -18.789 1.00 96.19 82 ARG A N 1
ATOM 629 C CA . ARG A 1 82 ? 18.450 6.838 -18.136 1.00 96.19 82 ARG A CA 1
ATOM 630 C C . ARG A 1 82 ? 19.447 7.918 -18.561 1.00 96.19 82 ARG A C 1
ATOM 632 O O . ARG A 1 82 ? 20.191 8.425 -17.730 1.00 96.19 82 ARG A O 1
ATOM 639 N N . SER A 1 83 ? 19.486 8.251 -19.841 1.00 95.69 83 SER A N 1
ATOM 640 C CA . SER A 1 83 ? 20.455 9.193 -20.387 1.00 95.69 83 SER A CA 1
ATOM 641 C C . SER A 1 83 ? 20.131 10.627 -19.991 1.00 95.69 83 SER A C 1
ATOM 643 O O . SER A 1 83 ? 21.009 11.350 -19.547 1.00 95.69 83 SER A O 1
ATOM 645 N N . GLU A 1 84 ? 18.890 11.074 -20.108 1.00 94.50 84 GLU A N 1
ATOM 646 C CA . GLU A 1 84 ? 18.546 12.460 -19.783 1.00 94.50 84 GLU A CA 1
ATOM 647 C C . GLU A 1 84 ? 18.149 12.594 -18.315 1.00 94.50 84 GLU A C 1
ATOM 649 O O . GLU A 1 84 ? 18.788 13.316 -17.560 1.00 94.50 84 GLU A O 1
ATOM 654 N N . GLN A 1 85 ? 17.129 11.858 -17.870 1.00 94.31 85 GLN A N 1
ATOM 655 C CA . GLN A 1 85 ? 16.511 12.144 -16.573 1.00 94.31 85 GLN A CA 1
ATOM 656 C C . GLN A 1 85 ? 17.397 11.699 -15.405 1.00 94.31 85 GLN A C 1
ATOM 658 O O . GLN A 1 85 ? 17.624 12.471 -14.476 1.00 94.31 85 GLN A O 1
ATOM 663 N N . LEU A 1 86 ? 17.942 10.476 -15.455 1.00 95.50 86 LEU A N 1
ATOM 664 C CA . LEU A 1 86 ? 18.836 10.000 -14.396 1.00 95.50 86 LEU A CA 1
ATOM 665 C C . LEU A 1 86 ? 20.146 10.801 -14.348 1.00 95.50 86 LEU A C 1
ATOM 667 O O . LEU A 1 86 ? 20.628 11.084 -13.255 1.00 95.50 86 LEU A O 1
ATOM 671 N N . ARG A 1 87 ? 20.707 11.179 -15.503 1.00 95.31 87 ARG A N 1
ATOM 672 C CA . ARG A 1 87 ? 21.937 11.985 -15.570 1.00 95.31 87 ARG A CA 1
ATOM 673 C C . ARG A 1 87 ? 21.725 13.401 -15.039 1.00 95.31 87 ARG A C 1
ATOM 675 O O . ARG A 1 87 ? 22.556 13.871 -14.272 1.00 95.31 87 ARG A O 1
ATOM 682 N N . ASP A 1 88 ? 20.645 14.064 -15.451 1.00 94.44 88 ASP A N 1
ATOM 683 C CA . ASP A 1 88 ? 20.460 15.499 -15.205 1.00 94.44 88 ASP A CA 1
ATOM 684 C C . ASP A 1 88 ? 19.854 15.777 -13.820 1.00 94.44 88 ASP A C 1
ATOM 686 O O . ASP A 1 88 ? 20.255 16.733 -13.160 1.00 94.44 88 ASP A O 1
ATOM 690 N N . PHE A 1 89 ? 18.931 14.928 -13.345 1.00 95.50 89 PHE A N 1
ATOM 691 C CA . PHE A 1 89 ? 18.286 15.089 -12.032 1.00 95.50 89 PHE A CA 1
ATOM 692 C C . PHE A 1 89 ? 18.902 14.222 -10.925 1.00 95.50 89 PHE A C 1
ATOM 694 O O . PHE A 1 89 ? 18.644 14.457 -9.746 1.00 95.50 89 PHE A O 1
ATOM 701 N N . GLY A 1 90 ? 19.688 13.201 -11.278 1.00 94.94 90 GLY A N 1
ATOM 702 C CA . GLY A 1 90 ? 20.411 12.367 -10.318 1.00 94.94 90 GLY A CA 1
ATOM 703 C C . GLY A 1 90 ? 19.608 11.447 -9.377 1.00 94.94 90 GLY A C 1
ATOM 704 O O . GLY A 1 90 ? 20.165 11.127 -8.324 1.00 94.94 90 GLY A O 1
ATOM 705 N N . PRO A 1 91 ? 18.370 10.968 -9.660 1.00 95.19 91 PRO A N 1
ATOM 706 C CA . PRO A 1 91 ? 17.663 10.019 -8.785 1.00 95.19 91 PRO A CA 1
ATOM 707 C C . PRO A 1 91 ? 18.254 8.594 -8.868 1.00 95.19 91 PRO A C 1
ATOM 709 O O . PRO A 1 91 ? 17.581 7.635 -9.248 1.00 95.19 91 PRO A O 1
ATOM 712 N N . ALA A 1 92 ? 19.540 8.448 -8.547 1.00 96.50 92 ALA A N 1
ATOM 713 C CA . ALA A 1 92 ? 20.259 7.183 -8.585 1.00 96.50 92 ALA A CA 1
ATOM 714 C C . ALA A 1 92 ? 19.972 6.341 -7.335 1.00 96.50 92 ALA A C 1
ATOM 716 O O . ALA A 1 92 ? 20.130 6.794 -6.202 1.00 96.50 92 ALA A O 1
ATOM 717 N N . LEU A 1 93 ? 19.582 5.082 -7.544 1.00 97.12 93 LEU A N 1
ATOM 718 C CA . LEU A 1 93 ? 19.385 4.121 -6.464 1.00 97.12 93 LEU A CA 1
ATOM 719 C C . LEU A 1 93 ? 20.742 3.611 -5.955 1.00 97.12 93 LEU A C 1
ATOM 721 O O . LEU A 1 93 ? 21.574 3.166 -6.746 1.00 97.12 93 LEU A O 1
ATOM 725 N N . SER A 1 94 ? 20.950 3.631 -4.636 1.00 97.69 94 SER A N 1
ATOM 726 C CA . SER A 1 94 ? 22.148 3.046 -4.018 1.00 97.69 94 SER A CA 1
ATOM 727 C C . SER A 1 94 ? 22.245 1.540 -4.319 1.00 97.69 94 SER A C 1
ATOM 729 O O . SER A 1 94 ? 21.228 0.847 -4.224 1.00 97.69 94 SER A O 1
ATOM 731 N N . PRO A 1 95 ? 23.442 0.989 -4.606 1.00 97.88 95 PRO A N 1
ATOM 732 C CA . PRO A 1 95 ? 23.626 -0.451 -4.801 1.00 97.88 95 PRO A CA 1
ATOM 733 C C . PRO A 1 95 ? 23.162 -1.290 -3.605 1.00 97.88 95 PRO A C 1
ATOM 735 O O . PRO A 1 95 ? 22.566 -2.348 -3.792 1.00 97.88 95 PRO A O 1
ATOM 738 N N . GLN A 1 96 ? 23.364 -0.796 -2.378 1.00 97.94 96 GLN A N 1
ATOM 739 C CA . GLN A 1 96 ? 22.877 -1.474 -1.175 1.00 97.94 96 GLN A CA 1
ATOM 740 C C . GLN A 1 96 ? 21.345 -1.487 -1.125 1.00 97.94 96 GLN A C 1
ATOM 742 O O . GLN A 1 96 ? 20.742 -2.495 -0.766 1.00 97.94 96 GLN A O 1
ATOM 747 N N . SER A 1 97 ? 20.705 -0.384 -1.523 1.00 98.25 97 SER A N 1
ATOM 748 C CA . SER A 1 97 ? 19.247 -0.322 -1.624 1.00 98.25 97 SER A CA 1
ATOM 749 C C . SER A 1 97 ? 18.727 -1.285 -2.690 1.00 98.25 97 SER A C 1
ATOM 751 O O . SER A 1 97 ? 17.767 -2.005 -2.440 1.00 98.25 97 SER A O 1
ATOM 753 N N . ALA A 1 98 ? 19.386 -1.358 -3.849 1.00 98.19 98 ALA A N 1
ATOM 754 C CA . ALA A 1 98 ? 19.043 -2.325 -4.888 1.00 98.19 98 ALA A CA 1
ATOM 755 C C . ALA A 1 98 ? 19.146 -3.771 -4.375 1.00 98.19 98 ALA A C 1
ATOM 757 O O . ALA A 1 98 ? 18.215 -4.548 -4.570 1.00 98.19 98 ALA A O 1
ATOM 758 N N . PHE A 1 99 ? 20.223 -4.111 -3.658 1.00 98.44 99 PHE A N 1
ATOM 759 C CA . PHE A 1 99 ? 20.389 -5.426 -3.036 1.00 98.44 99 PHE A CA 1
ATOM 760 C C . PHE A 1 99 ? 19.261 -5.744 -2.044 1.00 98.44 99 PHE A C 1
ATOM 762 O O . PHE A 1 99 ? 18.614 -6.779 -2.170 1.00 98.44 99 PHE A O 1
ATOM 769 N N . ASN A 1 100 ? 18.959 -4.838 -1.109 1.00 98.19 100 ASN A N 1
ATOM 770 C CA . ASN A 1 100 ? 17.891 -5.051 -0.127 1.00 98.19 100 ASN A CA 1
ATOM 771 C C . ASN A 1 100 ? 16.518 -5.246 -0.793 1.00 98.19 100 ASN A C 1
ATOM 773 O O . ASN A 1 100 ? 15.732 -6.089 -0.367 1.00 98.19 100 ASN A O 1
ATOM 777 N N . LEU A 1 101 ? 16.229 -4.479 -1.850 1.00 98.38 101 LEU A N 1
ATOM 778 C CA . LEU A 1 101 ? 14.984 -4.618 -2.607 1.00 98.38 101 LEU A CA 1
ATOM 779 C C . LEU A 1 101 ? 14.914 -5.964 -3.340 1.00 98.38 101 LEU A C 1
ATOM 781 O O . LEU A 1 101 ? 13.846 -6.568 -3.366 1.00 98.38 101 LEU A O 1
ATOM 785 N N . LEU A 1 102 ? 16.031 -6.458 -3.888 1.00 97.94 102 LEU A N 1
ATOM 786 C CA . LEU A 1 102 ? 16.092 -7.790 -4.503 1.00 97.94 102 LEU A CA 1
ATOM 787 C C . LEU A 1 102 ? 15.755 -8.895 -3.494 1.00 97.94 102 LEU A C 1
ATOM 789 O O . LEU A 1 102 ? 14.962 -9.773 -3.819 1.00 97.94 102 LEU A O 1
ATOM 793 N N . GLN A 1 103 ? 16.275 -8.808 -2.265 1.00 98.25 103 GLN A N 1
ATOM 794 C CA . GLN A 1 103 ? 15.935 -9.760 -1.196 1.00 98.25 103 GLN A CA 1
ATOM 795 C C . GLN A 1 103 ? 14.432 -9.753 -0.872 1.00 98.25 103 GLN A C 1
ATOM 797 O O . GLN A 1 103 ? 13.827 -10.804 -0.667 1.00 98.25 103 GLN A O 1
ATOM 802 N N . GLY A 1 104 ? 13.797 -8.577 -0.896 1.00 98.06 104 GLY A N 1
ATOM 803 C CA . GLY A 1 104 ? 12.342 -8.471 -0.791 1.00 98.06 104 GLY A CA 1
ATOM 804 C C . GLY A 1 104 ? 11.626 -9.193 -1.936 1.00 98.06 104 GLY A C 1
ATOM 805 O O . GLY A 1 104 ? 10.712 -9.984 -1.695 1.00 98.06 104 GLY A O 1
ATOM 806 N N . VAL A 1 105 ? 12.056 -8.975 -3.182 1.00 98.00 105 VAL A N 1
ATOM 807 C CA . VAL A 1 105 ? 11.423 -9.564 -4.376 1.00 98.00 105 VAL A CA 1
ATOM 808 C C . VAL A 1 105 ? 11.448 -11.096 -4.357 1.00 98.00 105 VAL A C 1
ATOM 810 O O . VAL A 1 105 ? 10.464 -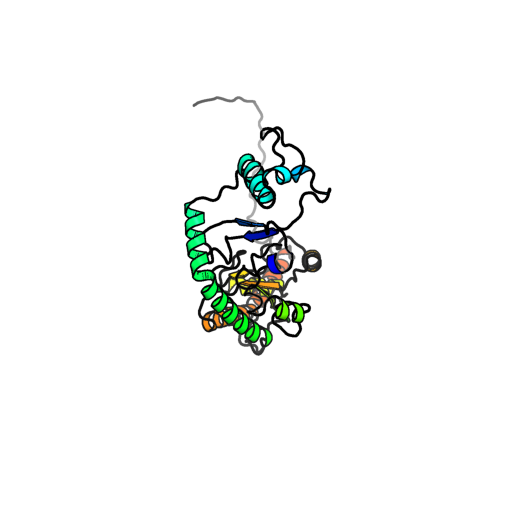11.708 -4.771 1.00 98.00 105 VAL A O 1
ATOM 813 N N . GLU A 1 106 ? 12.505 -11.720 -3.830 1.00 98.38 106 GLU A N 1
ATOM 814 C CA . GLU A 1 106 ? 12.619 -13.186 -3.720 1.00 98.38 106 GLU A CA 1
ATOM 815 C C . GLU A 1 106 ? 11.474 -13.828 -2.917 1.00 98.38 106 GLU A C 1
ATOM 817 O O . GLU A 1 106 ? 11.068 -14.951 -3.211 1.00 98.38 106 GLU A O 1
ATOM 822 N N . THR A 1 107 ? 10.917 -13.103 -1.942 1.00 98.19 107 THR A N 1
ATOM 823 C CA . THR A 1 107 ? 9.815 -13.575 -1.082 1.00 98.19 107 THR A CA 1
ATOM 824 C C . THR A 1 107 ? 8.463 -12.951 -1.429 1.00 98.19 107 THR A C 1
ATOM 826 O O . THR A 1 107 ? 7.479 -13.163 -0.716 1.00 98.19 107 THR A O 1
ATOM 829 N N . LEU A 1 108 ? 8.387 -12.162 -2.509 1.00 98.38 108 LEU A N 1
ATOM 830 C CA . LEU A 1 108 ? 7.168 -11.450 -2.894 1.00 98.38 108 LEU A CA 1
ATOM 831 C C . LEU A 1 108 ? 5.947 -12.377 -3.027 1.00 98.38 108 LEU A C 1
ATOM 833 O O . LEU A 1 108 ? 4.928 -12.030 -2.433 1.00 98.38 108 LEU A O 1
ATOM 837 N N . PRO A 1 109 ? 6.001 -13.530 -3.729 1.00 97.88 109 PRO A N 1
ATOM 838 C CA . PRO A 1 109 ? 4.836 -14.409 -3.864 1.00 97.88 109 PRO A CA 1
ATOM 839 C C . PRO A 1 109 ? 4.265 -14.858 -2.513 1.00 97.88 109 PRO A C 1
ATOM 841 O O . PRO A 1 109 ? 3.082 -14.671 -2.249 1.00 97.88 109 PRO A O 1
ATOM 844 N N . GLN A 1 110 ? 5.124 -15.355 -1.617 1.00 98.31 110 GLN A N 1
ATOM 845 C CA . GLN A 1 110 ? 4.718 -15.876 -0.309 1.00 98.31 110 GLN A CA 1
ATOM 846 C C . GLN A 1 110 ? 4.146 -14.773 0.583 1.00 98.31 110 GLN A C 1
ATOM 848 O O . GLN A 1 110 ? 3.138 -14.976 1.259 1.00 98.31 110 GLN A O 1
ATOM 853 N N . ARG A 1 111 ? 4.766 -13.585 0.567 1.00 98.56 111 ARG A N 1
ATOM 854 C CA . ARG A 1 111 ? 4.250 -12.428 1.307 1.00 98.56 111 ARG A CA 1
ATOM 855 C C . ARG A 1 111 ? 2.901 -11.983 0.757 1.00 98.56 111 ARG A C 1
ATOM 857 O O . ARG A 1 111 ? 2.011 -11.676 1.540 1.00 98.56 111 ARG A O 1
ATOM 864 N N . MET A 1 112 ? 2.725 -11.961 -0.564 1.00 98.50 112 MET A N 1
ATOM 865 C CA . MET A 1 112 ? 1.447 -11.579 -1.164 1.00 98.50 112 MET A CA 1
ATOM 866 C C . MET A 1 112 ? 0.331 -12.569 -0.830 1.00 98.50 112 MET A C 1
ATOM 868 O O . MET A 1 112 ? -0.758 -12.119 -0.487 1.00 98.50 112 MET A O 1
ATOM 872 N N . ASP A 1 113 ? 0.591 -13.877 -0.851 1.00 98.31 113 ASP A N 1
ATOM 873 C CA . ASP A 1 113 ? -0.400 -14.883 -0.443 1.00 98.31 113 ASP A CA 1
ATOM 874 C C . ASP A 1 113 ? -0.863 -14.664 1.008 1.00 98.31 113 ASP A C 1
ATOM 876 O O . ASP A 1 113 ? -2.064 -14.640 1.286 1.00 98.31 113 ASP A O 1
ATOM 880 N N . ALA A 1 114 ? 0.080 -14.428 1.925 1.00 98.50 114 ALA A N 1
ATOM 881 C CA . ALA A 1 114 ? -0.220 -14.152 3.329 1.00 98.50 114 ALA A CA 1
ATOM 882 C C . ALA A 1 114 ? -0.967 -12.818 3.523 1.00 98.50 114 ALA A C 1
ATOM 884 O O . ALA A 1 114 ? -1.993 -12.782 4.202 1.00 98.50 114 ALA A O 1
ATOM 885 N N . HIS A 1 115 ? -0.530 -11.742 2.858 1.00 98.69 115 HIS A N 1
ATOM 886 C CA . HIS A 1 115 ? -1.231 -10.455 2.849 1.00 98.69 115 HIS A CA 1
ATOM 887 C C . HIS A 1 115 ? -2.687 -10.591 2.383 1.00 98.69 115 HIS A C 1
ATOM 889 O O . HIS A 1 115 ? -3.586 -10.013 2.993 1.00 98.69 115 HIS A O 1
ATOM 895 N N . LEU A 1 116 ? -2.930 -11.342 1.304 1.00 98.44 116 LEU A N 1
ATOM 896 C CA . LEU A 1 116 ? -4.272 -11.579 0.773 1.00 98.44 116 LEU A CA 1
ATOM 897 C C . LEU A 1 116 ? -5.138 -12.387 1.744 1.00 98.44 116 LEU A C 1
ATOM 899 O O . LEU A 1 116 ? -6.292 -12.024 1.981 1.00 98.44 116 LEU A O 1
ATOM 903 N N . ALA A 1 117 ? -4.590 -13.467 2.307 1.00 98.50 117 ALA A N 1
ATOM 904 C CA . ALA A 1 117 ? -5.303 -14.327 3.245 1.00 98.50 117 ALA A CA 1
ATOM 905 C C . ALA A 1 117 ? -5.710 -13.567 4.517 1.00 98.50 117 ALA A C 1
ATOM 907 O O . ALA A 1 117 ? -6.872 -13.633 4.927 1.00 98.50 117 ALA A O 1
ATOM 908 N N . ASN A 1 118 ? -4.781 -12.798 5.094 1.00 98.75 118 ASN A N 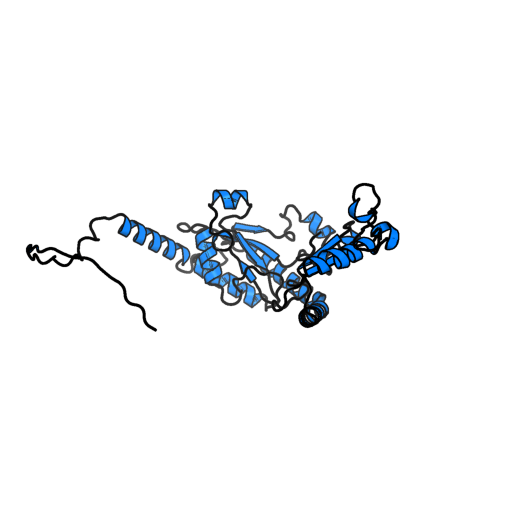1
ATOM 909 C CA . ASN A 1 118 ? -5.046 -11.972 6.268 1.00 98.75 118 ASN A CA 1
ATOM 910 C C . ASN A 1 118 ? -6.059 -10.871 5.948 1.00 98.75 118 ASN A C 1
ATOM 912 O O . ASN A 1 118 ? -7.051 -10.725 6.660 1.00 98.75 118 ASN A O 1
ATOM 916 N N . ALA A 1 119 ? -5.871 -10.139 4.844 1.00 98.62 119 ALA A N 1
ATOM 917 C CA . ALA A 1 119 ? -6.788 -9.071 4.458 1.00 98.62 119 ALA A CA 1
ATOM 918 C C . ALA A 1 119 ? -8.217 -9.577 4.265 1.00 98.62 119 ALA A C 1
ATOM 920 O O . ALA A 1 119 ? -9.151 -8.918 4.710 1.00 98.62 119 ALA A O 1
ATOM 921 N N . LYS A 1 120 ? -8.397 -10.759 3.662 1.00 98.06 120 LYS A N 1
ATOM 922 C CA . LYS A 1 120 ? -9.726 -11.351 3.504 1.00 98.06 120 LYS A CA 1
ATOM 923 C C . LYS A 1 120 ? -10.403 -11.580 4.860 1.00 98.06 120 LYS A C 1
ATOM 925 O O . LYS A 1 120 ? -11.540 -11.164 5.034 1.00 98.06 120 LYS A O 1
ATOM 930 N N . LYS A 1 121 ? -9.709 -12.211 5.808 1.00 98.69 121 LYS A N 1
ATOM 931 C CA . LYS A 1 121 ? -10.252 -12.495 7.146 1.00 98.69 121 LYS A CA 1
ATOM 932 C C . LYS A 1 121 ? -10.571 -11.219 7.927 1.00 98.69 121 LYS A C 1
ATOM 934 O O . LYS A 1 121 ? -11.640 -11.126 8.515 1.00 98.69 121 LYS A O 1
ATOM 939 N N . VAL A 1 122 ? -9.681 -10.225 7.880 1.00 98.75 122 VAL A N 1
ATOM 940 C CA . VAL A 1 122 ? -9.913 -8.921 8.522 1.00 98.75 122 VAL A CA 1
ATOM 941 C C . VAL A 1 122 ? -11.118 -8.213 7.896 1.00 98.75 122 VAL A C 1
ATOM 943 O O . VAL A 1 122 ? -11.930 -7.645 8.616 1.00 98.75 122 VAL A O 1
ATOM 946 N N . VAL A 1 123 ? -11.270 -8.261 6.567 1.00 98.62 123 VAL A N 1
ATOM 947 C CA . VAL A 1 123 ? -12.443 -7.698 5.879 1.00 98.62 123 VAL A CA 1
ATOM 948 C C . VAL A 1 123 ? -13.726 -8.416 6.287 1.00 98.62 123 VAL A C 1
ATOM 950 O O . VAL A 1 123 ? -14.701 -7.738 6.594 1.00 98.62 123 VAL A O 1
ATOM 953 N N . ASP A 1 124 ? -13.731 -9.752 6.291 1.00 98.12 124 ASP A N 1
ATOM 954 C CA . ASP A 1 124 ? -14.903 -10.540 6.687 1.00 98.12 124 ASP A CA 1
ATOM 955 C C . ASP A 1 124 ? -15.327 -10.177 8.125 1.00 98.12 124 ASP A C 1
ATOM 957 O O . ASP A 1 124 ? -16.499 -9.896 8.360 1.00 98.12 124 ASP A O 1
ATOM 961 N N . TRP A 1 125 ? -14.365 -10.070 9.050 1.00 98.62 125 TRP A N 1
ATOM 962 C CA . TRP A 1 125 ? -14.610 -9.638 10.429 1.00 98.62 125 TRP A CA 1
ATOM 963 C C . TRP A 1 125 ? -15.154 -8.200 10.505 1.00 98.62 125 TRP A C 1
ATOM 965 O O . TRP A 1 125 ? -16.190 -7.963 11.116 1.00 98.62 125 TRP A O 1
ATOM 975 N N . LEU A 1 126 ? -14.526 -7.231 9.828 1.00 98.56 126 LEU A N 1
ATOM 976 C CA . LEU A 1 126 ? -14.969 -5.827 9.850 1.00 98.56 126 LEU A CA 1
ATOM 977 C C . LEU A 1 126 ? -16.381 -5.622 9.280 1.00 98.56 126 LEU A C 1
ATOM 979 O O . LEU A 1 126 ? -17.073 -4.695 9.693 1.00 98.56 126 LEU A O 1
ATOM 983 N N . VAL A 1 127 ? -16.802 -6.441 8.311 1.00 98.06 127 VAL A N 1
ATOM 984 C CA . VAL A 1 127 ? -18.147 -6.357 7.714 1.00 98.06 127 VAL A CA 1
ATOM 985 C C . VAL A 1 127 ? -19.240 -6.753 8.711 1.00 98.06 127 VAL A C 1
ATOM 987 O O . VAL A 1 127 ? -20.353 -6.233 8.621 1.00 98.06 127 VAL A O 1
ATOM 990 N N . GLU A 1 128 ? -18.936 -7.647 9.651 1.00 97.69 128 GLU A N 1
ATOM 991 C CA . GLU A 1 128 ? -19.875 -8.113 10.680 1.00 97.69 128 GLU A CA 1
ATOM 992 C C . GLU A 1 128 ? -19.894 -7.207 11.926 1.00 97.69 128 GLU A C 1
ATOM 994 O O . GLU A 1 128 ? -20.810 -7.297 12.744 1.00 97.69 128 GLU A O 1
ATOM 999 N N . ASP A 1 129 ? -18.934 -6.286 12.048 1.00 98.44 129 ASP A N 1
ATOM 1000 C CA . ASP A 1 129 ? -18.759 -5.438 13.225 1.00 98.44 129 ASP A CA 1
ATOM 1001 C C . ASP A 1 129 ? -19.783 -4.292 13.301 1.00 98.44 129 ASP A C 1
ATOM 1003 O O . ASP A 1 129 ? -19.843 -3.395 12.450 1.00 98.44 129 ASP A O 1
ATOM 1007 N N . ALA A 1 130 ? -20.552 -4.251 14.391 1.00 97.94 130 ALA A N 1
ATOM 1008 C CA . ALA A 1 130 ? -21.576 -3.235 14.611 1.00 97.94 130 ALA A CA 1
ATOM 1009 C C . ALA A 1 130 ? -21.018 -1.805 14.739 1.00 97.94 130 ALA A C 1
ATOM 1011 O O . ALA A 1 130 ? -21.767 -0.844 14.535 1.00 97.94 130 ALA A O 1
ATOM 1012 N N . ARG A 1 131 ? -19.725 -1.635 15.037 1.00 98.06 131 ARG A N 1
ATOM 1013 C CA . ARG A 1 131 ? -19.039 -0.337 15.181 1.00 98.06 131 ARG A CA 1
ATOM 1014 C C . ARG A 1 131 ? -18.551 0.220 13.843 1.00 98.06 131 ARG A C 1
ATOM 1016 O O . ARG A 1 131 ? -18.183 1.392 13.767 1.00 98.06 131 ARG A O 1
ATOM 1023 N N . ILE A 1 132 ? -18.582 -0.581 12.779 1.00 98.19 132 ILE A N 1
ATOM 1024 C CA . ILE A 1 132 ? -18.130 -0.197 11.440 1.00 98.19 132 ILE A CA 1
ATOM 1025 C C . ILE A 1 132 ? -19.318 0.261 10.588 1.00 98.19 132 ILE A C 1
ATOM 1027 O O . ILE A 1 132 ? -20.400 -0.330 10.601 1.00 98.19 132 ILE A O 1
ATOM 1031 N N . ALA A 1 133 ? -19.145 1.376 9.877 1.00 96.62 133 ALA A N 1
ATOM 1032 C CA . ALA A 1 133 ? -20.160 1.977 9.010 1.00 96.62 133 ALA A CA 1
ATOM 1033 C C . ALA A 1 133 ? -20.150 1.367 7.604 1.00 96.62 133 ALA A C 1
ATOM 1035 O O . ALA A 1 133 ? -21.205 1.102 7.030 1.00 96.62 133 ALA A O 1
ATOM 1036 N N . TYR A 1 134 ? -18.959 1.152 7.050 1.00 96.25 134 TYR A N 1
ATOM 1037 C CA . TYR A 1 134 ? -18.757 0.553 5.736 1.00 96.25 134 TYR A CA 1
ATOM 1038 C C . TYR A 1 134 ? -17.347 -0.020 5.621 1.00 96.25 134 TYR A C 1
ATOM 1040 O O . TYR A 1 134 ? -16.420 0.448 6.280 1.00 96.25 134 TYR A O 1
ATOM 1048 N N . VAL A 1 135 ? -17.171 -0.970 4.703 1.00 97.75 135 VAL A N 1
ATOM 1049 C CA . VAL A 1 135 ? -15.860 -1.475 4.283 1.00 97.75 135 VAL A CA 1
ATOM 1050 C C . VAL A 1 135 ? -15.720 -1.279 2.777 1.00 97.75 135 VAL A C 1
ATOM 1052 O O . VAL A 1 135 ? -16.538 -1.751 1.987 1.00 97.75 135 VAL A O 1
ATOM 1055 N N . ASN A 1 136 ? -14.676 -0.568 2.367 1.00 96.62 136 ASN A N 1
ATOM 1056 C CA . ASN A 1 136 ? -14.356 -0.280 0.978 1.00 96.62 136 ASN A CA 1
ATOM 1057 C C . ASN A 1 136 ? -13.252 -1.223 0.485 1.00 96.62 136 ASN A C 1
ATOM 1059 O O . ASN A 1 136 ? -12.066 -0.884 0.483 1.00 96.62 136 ASN A O 1
ATOM 1063 N N . TYR A 1 137 ? -13.659 -2.426 0.082 1.00 97.88 137 TYR A N 1
ATOM 1064 C CA . TYR A 1 137 ? -12.767 -3.467 -0.421 1.00 97.88 137 TYR A CA 1
ATOM 1065 C C . TYR A 1 137 ? -13.305 -4.060 -1.721 1.00 97.88 137 TYR A C 1
ATOM 1067 O O . TYR A 1 137 ? -14.429 -4.556 -1.770 1.00 97.88 137 TYR A O 1
ATOM 1075 N N . ALA A 1 138 ? -12.490 -4.070 -2.781 1.00 97.25 138 ALA A N 1
ATOM 1076 C CA . ALA A 1 138 ? -12.927 -4.541 -4.098 1.00 97.25 138 ALA A CA 1
ATOM 1077 C C . ALA A 1 138 ? -13.287 -6.040 -4.145 1.00 97.25 138 ALA A C 1
ATOM 1079 O O . ALA A 1 138 ? -13.942 -6.486 -5.088 1.00 97.25 138 ALA A O 1
ATOM 1080 N N . GLY A 1 139 ? -12.898 -6.813 -3.127 1.00 95.75 139 GLY A N 1
ATOM 1081 C CA . GLY A 1 139 ? -13.265 -8.218 -2.974 1.00 95.75 139 GLY A CA 1
ATOM 1082 C C . GLY A 1 139 ? -14.701 -8.431 -2.488 1.00 95.75 139 GLY A C 1
ATOM 1083 O O . GLY A 1 139 ? -15.203 -9.543 -2.609 1.00 95.75 139 GLY A O 1
ATOM 1084 N N . LEU A 1 140 ? -15.382 -7.392 -1.992 1.00 97.25 140 LEU A N 1
ATOM 1085 C CA . LEU A 1 140 ? -16.757 -7.499 -1.503 1.00 97.25 140 LEU A CA 1
ATOM 1086 C C . LEU A 1 140 ? -17.781 -7.449 -2.652 1.00 97.25 140 LEU A C 1
ATOM 1088 O O . LEU A 1 140 ? -17.647 -6.593 -3.530 1.00 97.25 140 LEU A O 1
ATOM 1092 N N . PRO A 1 141 ? -18.848 -8.277 -2.628 1.00 94.69 141 PRO A N 1
ATOM 1093 C CA . PRO A 1 141 ? -19.874 -8.303 -3.677 1.00 94.69 141 PRO A CA 1
ATOM 1094 C C . PRO A 1 141 ? -20.560 -6.959 -3.947 1.00 94.69 141 PRO A C 1
ATOM 1096 O O . PRO A 1 141 ? -20.939 -6.681 -5.081 1.00 94.69 141 PRO A O 1
ATOM 1099 N N . GLY A 1 142 ? -20.705 -6.119 -2.917 1.00 92.19 142 GLY A N 1
ATOM 1100 C CA . GLY A 1 142 ? -21.330 -4.798 -3.023 1.00 92.19 142 GLY A CA 1
ATOM 1101 C C . GLY A 1 142 ? -20.429 -3.700 -3.598 1.00 92.19 142 GLY A C 1
ATOM 1102 O O . GLY A 1 142 ? -20.895 -2.584 -3.813 1.00 92.19 142 GLY A O 1
ATOM 1103 N N . HIS A 1 143 ? -19.144 -3.972 -3.847 1.00 96.50 143 HIS A N 1
ATOM 1104 C CA . HIS A 1 143 ? -18.209 -2.951 -4.311 1.00 96.50 143 HIS A CA 1
ATOM 1105 C C . HIS A 1 143 ? -18.382 -2.656 -5.812 1.00 96.50 143 HIS A C 1
ATOM 1107 O O . HIS A 1 143 ? -18.413 -3.565 -6.642 1.00 96.50 143 HIS A O 1
ATOM 1113 N N . ALA A 1 144 ? -18.381 -1.374 -6.201 1.00 95.62 144 ALA A N 1
ATOM 1114 C CA . ALA A 1 144 ? -18.627 -0.925 -7.583 1.00 95.62 144 ALA A CA 1
ATOM 1115 C C . ALA A 1 144 ? -17.658 -1.505 -8.638 1.00 95.62 144 ALA A C 1
ATOM 1117 O O . ALA A 1 144 ? -17.920 -1.476 -9.842 1.00 95.62 144 ALA A O 1
ATOM 1118 N N . HIS A 1 145 ? -16.502 -2.006 -8.206 1.00 96.25 145 HIS A N 1
ATOM 1119 C CA . HIS A 1 145 ? -15.489 -2.622 -9.071 1.00 96.25 145 HIS A CA 1
ATOM 1120 C C . HIS A 1 145 ? -15.303 -4.125 -8.854 1.00 96.25 145 HIS A C 1
ATOM 1122 O O . HIS A 1 145 ? -14.351 -4.682 -9.393 1.00 96.25 145 HIS A O 1
ATOM 1128 N N . HIS A 1 146 ? -16.196 -4.787 -8.116 1.00 97.44 146 HIS A N 1
ATOM 1129 C CA . HIS A 1 146 ? -16.066 -6.201 -7.763 1.00 97.44 146 HIS A CA 1
ATOM 1130 C C . HIS A 1 146 ? -15.892 -7.123 -8.981 1.00 97.44 146 HIS A C 1
ATOM 1132 O O . HIS A 1 146 ? -14.923 -7.876 -9.066 1.00 97.44 146 HIS A O 1
ATOM 1138 N N . GLU A 1 147 ? -16.760 -6.997 -9.987 1.00 97.56 147 GLU A N 1
ATOM 1139 C CA . GLU A 1 147 ? -16.695 -7.832 -11.197 1.00 97.56 147 GLU A CA 1
ATOM 1140 C C . GLU A 1 147 ? -15.436 -7.568 -12.034 1.00 97.56 147 GLU A C 1
ATOM 1142 O O . GLU A 1 147 ? -14.827 -8.485 -12.587 1.00 97.56 147 GLU A O 1
ATOM 1147 N N . ARG A 1 148 ? -14.977 -6.310 -12.081 1.00 96.69 148 ARG A N 1
ATOM 1148 C CA . ARG A 1 148 ? -13.705 -5.967 -12.733 1.00 96.69 148 ARG A CA 1
ATOM 1149 C C . ARG A 1 148 ? -12.527 -6.574 -11.975 1.00 96.69 148 ARG A C 1
ATOM 1151 O O . ARG A 1 148 ? -11.598 -7.073 -12.606 1.00 96.69 148 ARG A O 1
ATOM 1158 N N . ALA A 1 149 ? -12.568 -6.525 -10.648 1.00 96.06 149 ALA A N 1
ATOM 1159 C CA . ALA A 1 149 ? -11.521 -7.050 -9.793 1.00 96.06 149 ALA A CA 1
ATOM 1160 C C . ALA A 1 149 ? -11.414 -8.576 -9.918 1.00 96.06 149 ALA A C 1
ATOM 1162 O O . ALA A 1 149 ? -10.324 -9.070 -10.168 1.00 96.06 149 ALA A O 1
ATOM 1163 N N . LYS A 1 150 ? -12.537 -9.306 -9.913 1.00 96.00 150 LYS A N 1
ATOM 1164 C CA . LYS A 1 150 ? -12.568 -10.749 -10.221 1.00 96.00 150 LYS A CA 1
ATOM 1165 C C . LYS A 1 150 ? -11.891 -11.094 -11.549 1.00 96.00 150 LYS A C 1
ATOM 1167 O O . LYS A 1 150 ? -11.173 -12.083 -11.635 1.00 96.00 150 LYS A O 1
ATOM 1172 N N . LYS A 1 151 ? -12.120 -10.281 -12.587 1.00 96.50 151 LYS A N 1
ATOM 1173 C CA . LYS A 1 151 ? -11.543 -10.503 -13.921 1.00 96.50 151 LYS A CA 1
ATOM 1174 C C . LYS A 1 151 ? -10.042 -10.204 -13.983 1.00 96.50 151 LYS A C 1
ATOM 1176 O O . LYS A 1 151 ? -9.318 -10.915 -14.670 1.00 96.50 151 LYS A O 1
ATOM 1181 N N . LEU A 1 152 ? -9.595 -9.116 -13.354 1.00 96.31 152 LEU A N 1
ATOM 1182 C CA . LEU A 1 152 ? -8.227 -8.597 -13.505 1.00 96.31 152 LEU A CA 1
ATOM 1183 C C . LEU A 1 152 ? -7.261 -9.042 -12.401 1.00 96.31 152 LEU A C 1
ATOM 1185 O O . LEU A 1 152 ? -6.055 -9.007 -12.611 1.00 96.31 152 LEU A O 1
ATOM 1189 N N . LEU A 1 153 ? -7.781 -9.424 -11.237 1.00 96.81 153 LEU A N 1
ATOM 1190 C CA . LEU A 1 153 ? -7.029 -9.771 -10.033 1.00 96.81 153 LEU A CA 1
ATOM 1191 C C . LEU A 1 153 ? -7.541 -11.116 -9.480 1.00 96.81 153 LEU A C 1
ATOM 1193 O O . LEU A 1 153 ? -8.071 -11.165 -8.369 1.00 96.81 153 LEU A O 1
ATOM 1197 N N . PRO A 1 154 ? -7.426 -12.220 -10.247 1.00 94.88 154 PRO A N 1
ATOM 1198 C CA . PRO A 1 154 ? -8.049 -13.501 -9.901 1.00 94.88 154 PRO A CA 1
ATOM 1199 C C . PRO A 1 154 ? -7.496 -14.131 -8.614 1.00 94.88 154 PRO A C 1
ATOM 1201 O O . PRO A 1 154 ? -8.169 -14.957 -8.008 1.00 94.88 154 PRO A O 1
ATOM 1204 N N . LEU A 1 155 ? -6.288 -13.741 -8.192 1.00 96.38 155 LEU A N 1
ATOM 1205 C CA . LEU A 1 155 ? -5.673 -14.200 -6.943 1.00 96.38 155 LEU A CA 1
ATOM 1206 C C . LEU A 1 155 ? -6.180 -13.433 -5.709 1.00 96.38 155 LEU A C 1
ATOM 1208 O O . LEU A 1 155 ? -6.067 -13.933 -4.597 1.00 96.38 155 LEU A O 1
ATOM 1212 N N . GLY A 1 156 ? -6.749 -12.238 -5.890 1.00 95.62 156 GLY A N 1
ATOM 1213 C CA . GLY A 1 156 ? -7.210 -11.368 -4.807 1.00 95.62 156 GLY A CA 1
ATOM 1214 C C . GLY A 1 156 ? -6.847 -9.901 -5.039 1.00 95.62 156 GLY A C 1
ATOM 1215 O O . GLY A 1 156 ? -6.001 -9.573 -5.867 1.00 95.62 156 GLY A O 1
ATOM 1216 N N . VAL A 1 157 ? -7.497 -8.989 -4.312 1.00 96.38 157 VAL A N 1
ATOM 1217 C CA . VAL A 1 157 ? -7.481 -7.543 -4.621 1.00 96.38 157 VAL A CA 1
ATOM 1218 C C . VAL A 1 157 ? -6.492 -6.725 -3.776 1.00 96.38 157 VAL A C 1
ATOM 1220 O O . VAL A 1 157 ? -6.651 -5.517 -3.619 1.00 96.38 157 VAL A O 1
ATOM 1223 N N . GLY A 1 158 ? -5.462 -7.384 -3.245 1.00 95.62 158 GLY A N 1
ATOM 1224 C CA . GLY A 1 158 ? -4.457 -6.792 -2.360 1.00 95.62 158 GLY A CA 1
ATOM 1225 C C . GLY A 1 158 ? -4.895 -6.726 -0.893 1.00 95.62 158 GLY A C 1
ATOM 1226 O O . GLY A 1 158 ? -5.984 -7.174 -0.527 1.00 95.62 158 GLY A O 1
ATOM 1227 N N . SER A 1 159 ? -4.016 -6.168 -0.056 1.00 97.69 159 SER A N 1
ATOM 1228 C CA . SER A 1 159 ? -4.203 -6.039 1.399 1.00 97.69 159 SER A CA 1
ATOM 1229 C C . SER A 1 159 ? -4.390 -4.605 1.892 1.00 97.69 159 SER A C 1
ATOM 1231 O O . SER A 1 159 ? -4.421 -4.362 3.098 1.00 97.69 159 SER A O 1
ATOM 1233 N N . VAL A 1 160 ? -4.514 -3.648 0.969 1.00 97.94 160 VAL A N 1
ATOM 1234 C CA . VAL A 1 160 ? -4.761 -2.240 1.288 1.00 97.94 160 VAL A CA 1
ATOM 1235 C C . VAL A 1 160 ? -6.213 -1.913 1.001 1.00 97.94 160 VAL A C 1
ATOM 1237 O O . VAL A 1 160 ? -6.674 -2.088 -0.127 1.00 97.94 160 VAL A O 1
ATOM 1240 N N . PHE A 1 161 ? -6.920 -1.412 2.005 1.00 97.44 161 PHE A N 1
ATOM 1241 C CA . PHE A 1 161 ? -8.314 -1.004 1.877 1.00 97.44 161 PHE A CA 1
ATOM 1242 C C . PHE A 1 161 ? -8.680 0.043 2.925 1.00 97.44 161 PHE A C 1
ATOM 1244 O O . PHE A 1 161 ? -7.841 0.450 3.735 1.00 97.44 161 PHE A O 1
ATOM 1251 N N . SER A 1 162 ? -9.919 0.524 2.876 1.00 97.06 162 SER A N 1
ATOM 1252 C CA . SER A 1 162 ? -10.428 1.468 3.864 1.00 97.06 162 SER A CA 1
ATOM 1253 C C . SER A 1 162 ? -11.758 1.022 4.453 1.00 97.06 162 SER A C 1
ATOM 1255 O O . SER A 1 162 ? -12.490 0.249 3.839 1.00 97.06 162 SER A O 1
ATOM 1257 N N . PHE A 1 163 ? -12.071 1.513 5.643 1.00 97.62 163 PHE A N 1
ATOM 1258 C CA . PHE A 1 163 ? -13.348 1.305 6.318 1.00 97.62 163 PHE A CA 1
ATOM 1259 C C . PHE A 1 163 ? -13.718 2.554 7.121 1.00 97.62 163 PHE A C 1
ATOM 1261 O O . PHE A 1 163 ? -12.839 3.336 7.477 1.00 97.62 163 PHE A O 1
ATOM 1268 N N . GLY A 1 164 ? -15.009 2.760 7.362 1.00 97.19 164 GLY A N 1
ATOM 1269 C CA . GLY A 1 164 ? -15.515 3.878 8.160 1.00 97.19 164 GLY A CA 1
ATOM 1270 C C . GLY A 1 164 ? -15.820 3.442 9.586 1.00 97.19 164 GLY A C 1
ATOM 1271 O O . GLY A 1 164 ? -16.550 2.465 9.771 1.00 97.19 164 GLY A O 1
ATOM 1272 N N . VAL A 1 165 ? -15.298 4.147 10.590 1.00 96.88 165 VAL A N 1
ATOM 1273 C CA . VAL A 1 165 ? -15.678 3.927 11.997 1.00 96.88 165 VAL A CA 1
ATOM 1274 C C . VAL A 1 165 ? -16.894 4.774 12.366 1.00 96.88 165 VAL A C 1
ATOM 1276 O O . VAL A 1 165 ? -16.940 5.975 12.103 1.00 96.88 165 VAL A O 1
ATOM 1279 N N . LYS A 1 166 ? -17.910 4.172 12.989 1.00 96.44 166 LYS A N 1
ATOM 1280 C CA . LYS A 1 166 ? -19.087 4.932 13.425 1.00 96.44 166 LYS A CA 1
ATOM 1281 C C . LYS A 1 166 ? -18.705 5.911 14.534 1.00 96.44 166 LYS A C 1
ATOM 1283 O O . LYS A 1 166 ? -17.926 5.584 15.426 1.00 96.44 166 LYS A O 1
ATOM 1288 N N . GLY A 1 167 ? -19.313 7.094 14.496 1.00 94.06 167 GLY A N 1
ATOM 1289 C CA . GLY A 1 167 ? -19.369 7.964 15.666 1.00 94.06 167 GLY A CA 1
ATOM 1290 C C . GLY A 1 167 ? -20.173 7.321 16.799 1.00 94.06 167 GLY A C 1
ATOM 1291 O O . GLY A 1 167 ? -20.922 6.362 16.591 1.00 94.06 167 GLY A O 1
ATOM 1292 N N . THR A 1 168 ? -20.035 7.871 17.996 1.00 93.12 168 THR A N 1
ATOM 1293 C CA . THR A 1 168 ? -20.914 7.567 19.131 1.00 93.12 168 THR A CA 1
ATOM 1294 C C . THR A 1 168 ? -22.056 8.592 19.187 1.00 93.12 168 THR A C 1
ATOM 1296 O O . THR A 1 168 ? -22.207 9.434 18.302 1.00 93.12 168 THR A O 1
ATOM 1299 N N . GLU A 1 169 ? -22.870 8.554 20.245 1.00 88.94 169 GLU A N 1
ATOM 1300 C CA . GLU A 1 169 ? -23.887 9.586 20.489 1.00 88.94 169 GLU A CA 1
ATOM 1301 C C . GLU A 1 169 ? -23.282 10.980 20.729 1.00 88.94 169 GLU A C 1
ATOM 1303 O O . GLU A 1 169 ? -23.958 11.980 20.497 1.00 88.94 169 GLU A O 1
ATOM 1308 N N . LYS A 1 170 ? -22.026 11.052 21.196 1.00 92.12 170 LYS A N 1
ATOM 1309 C CA . LYS A 1 170 ? -21.358 12.306 21.585 1.00 92.12 170 LYS A CA 1
ATOM 1310 C C . LYS A 1 170 ? -20.155 12.653 20.713 1.00 92.12 170 LYS A C 1
ATOM 1312 O O . LYS A 1 170 ? -19.840 13.826 20.554 1.00 92.12 170 LYS A O 1
ATOM 1317 N N . ALA A 1 171 ? -19.477 11.657 20.151 1.00 93.38 171 ALA A N 1
ATOM 1318 C CA . ALA A 1 171 ? -18.239 11.825 19.408 1.00 93.38 171 ALA A CA 1
ATOM 1319 C C . ALA A 1 171 ? -18.429 11.528 17.918 1.00 93.38 171 ALA A C 1
ATOM 1321 O O . ALA A 1 171 ? -19.014 10.516 17.528 1.00 93.38 171 ALA A O 1
ATOM 1322 N N . SER A 1 172 ? -17.891 12.401 17.065 1.00 92.94 172 SER A N 1
ATOM 1323 C CA . SER A 1 172 ? -17.900 12.188 15.617 1.00 92.94 172 SER A CA 1
ATOM 1324 C C . SER A 1 172 ? -16.967 11.042 15.209 1.00 92.94 172 SER A C 1
ATOM 1326 O O . SER A 1 172 ? -16.049 10.673 15.946 1.00 92.94 172 SER A O 1
ATOM 1328 N N . GLY A 1 173 ? -17.148 10.520 13.990 1.00 91.75 173 GLY A N 1
ATOM 1329 C CA . GLY A 1 173 ? -16.250 9.508 13.416 1.00 91.75 173 GLY A CA 1
ATOM 1330 C C . GLY A 1 173 ? -14.784 9.955 13.384 1.00 91.75 173 GLY A C 1
ATOM 1331 O O . GLY A 1 173 ? -13.894 9.132 13.562 1.00 91.75 173 GLY A O 1
ATOM 1332 N N . ARG A 1 174 ? -14.525 11.268 13.292 1.00 91.25 174 ARG A N 1
ATOM 1333 C CA . ARG A 1 174 ? -13.172 11.837 13.362 1.00 91.25 174 ARG A CA 1
ATOM 1334 C C . ARG A 1 174 ? -12.515 11.630 14.718 1.00 91.25 174 ARG A C 1
ATOM 1336 O O . ARG A 1 174 ? -11.332 11.299 14.786 1.00 91.25 174 ARG A O 1
ATOM 1343 N N . VAL A 1 175 ? -13.274 11.869 15.786 1.00 94.25 175 VAL A N 1
ATOM 1344 C CA . VAL A 1 175 ? -12.797 11.726 17.164 1.00 94.25 175 VAL A CA 1
ATOM 1345 C C . VAL A 1 175 ? -12.622 10.247 17.486 1.00 94.25 175 VAL A C 1
ATOM 1347 O O . VAL A 1 175 ? -11.550 9.850 17.932 1.00 94.25 175 VAL A O 1
ATOM 1350 N N . VAL A 1 176 ? -13.620 9.420 17.158 1.00 96.56 176 VAL A N 1
ATOM 1351 C CA . VAL A 1 176 ? -13.536 7.960 17.323 1.00 96.56 176 VAL A CA 1
ATOM 1352 C C . VAL A 1 176 ? -12.357 7.386 16.540 1.00 96.56 176 VAL A C 1
ATOM 1354 O O . VAL A 1 176 ? -11.596 6.595 17.085 1.00 96.56 176 VAL A O 1
ATOM 1357 N N . GLY A 1 177 ? -12.157 7.810 15.291 1.00 95.50 177 GLY A N 1
ATOM 1358 C CA . GLY A 1 177 ? -11.035 7.383 14.460 1.00 95.50 177 GLY A CA 1
ATOM 1359 C C . GLY A 1 177 ? -9.682 7.781 15.044 1.00 95.50 177 GLY A C 1
ATOM 1360 O O . GLY A 1 177 ? -8.756 6.974 15.024 1.00 95.50 177 GLY A O 1
ATOM 1361 N N . GLY A 1 178 ? -9.573 8.990 15.607 1.00 95.06 178 GLY A N 1
ATOM 1362 C CA . GLY A 1 178 ? -8.375 9.459 16.310 1.00 95.06 178 GLY A CA 1
ATOM 1363 C C . GLY A 1 178 ? -8.042 8.639 17.559 1.00 95.06 178 GLY A C 1
ATOM 1364 O O . GLY A 1 178 ? -6.890 8.241 17.744 1.00 95.06 178 GLY A O 1
ATOM 1365 N N . GLU A 1 179 ? -9.048 8.340 18.377 1.00 96.50 179 GLU A N 1
ATOM 1366 C CA . GLU A 1 179 ? -8.895 7.501 19.570 1.00 96.50 179 GLU A CA 1
ATOM 1367 C C . GLU A 1 179 ? -8.560 6.051 19.207 1.00 96.50 179 GLU A C 1
ATOM 1369 O O . GLU A 1 179 ? -7.647 5.462 19.780 1.00 96.50 179 GLU A O 1
ATOM 1374 N N . PHE A 1 180 ? -9.230 5.502 18.192 1.00 97.38 180 PHE A N 1
ATOM 1375 C CA . PHE A 1 180 ? -8.986 4.155 17.687 1.00 97.38 180 PHE A CA 1
ATOM 1376 C C . PHE A 1 180 ? -7.526 3.968 17.262 1.00 97.38 180 PHE A C 1
ATOM 1378 O O . PHE A 1 180 ? -6.864 3.058 17.753 1.00 97.38 180 PHE A O 1
ATOM 1385 N N . ILE A 1 181 ? -6.987 4.845 16.405 1.00 95.56 181 ILE A N 1
ATOM 1386 C CA . ILE A 1 181 ? -5.595 4.692 15.950 1.00 95.56 181 ILE A CA 1
ATOM 1387 C C . ILE A 1 181 ? -4.572 4.877 17.075 1.00 95.56 181 ILE A C 1
ATOM 1389 O O . ILE A 1 181 ? -3.465 4.354 16.977 1.00 95.56 181 ILE A O 1
ATOM 1393 N N . SER A 1 182 ? -4.926 5.632 18.118 1.00 95.25 182 SER A N 1
ATOM 1394 C CA . SER A 1 182 ? -4.052 5.899 19.265 1.00 95.25 182 SER A CA 1
ATOM 1395 C C . SER A 1 182 ? -4.040 4.739 20.262 1.00 95.25 182 SER A C 1
ATOM 1397 O O . SER A 1 182 ? -3.096 4.619 21.039 1.00 95.25 182 SER A O 1
ATOM 1399 N N . ALA A 1 183 ? -5.069 3.887 20.228 1.00 97.31 183 ALA A N 1
ATOM 1400 C CA . ALA A 1 183 ? -5.218 2.721 21.091 1.00 97.31 183 ALA A CA 1
ATOM 1401 C C . ALA A 1 183 ? -4.621 1.428 20.502 1.00 97.31 183 ALA A C 1
ATOM 1403 O O . ALA A 1 183 ? -4.526 0.432 21.218 1.00 97.31 183 ALA A O 1
ATOM 1404 N N . LEU A 1 184 ? -4.224 1.419 19.225 1.00 97.81 184 LEU A N 1
ATOM 1405 C CA . LEU A 1 184 ? -3.575 0.265 18.591 1.00 97.81 184 LEU A CA 1
ATOM 1406 C C . LEU A 1 184 ? -2.221 -0.034 19.247 1.00 97.81 184 LEU A C 1
ATOM 1408 O O . LEU A 1 184 ? -1.427 0.871 19.515 1.00 97.81 184 LEU A O 1
ATOM 1412 N N . VAL A 1 185 ? -1.954 -1.316 19.484 1.00 97.25 185 VAL A N 1
ATOM 1413 C CA . VAL A 1 185 ? -0.743 -1.803 20.162 1.00 97.25 185 VAL A CA 1
ATOM 1414 C C . VAL A 1 185 ? 0.162 -2.557 19.189 1.00 97.25 185 VAL A C 1
ATOM 1416 O O . VAL A 1 185 ? 1.386 -2.431 19.268 1.00 97.25 185 VAL A O 1
ATOM 1419 N N . LEU A 1 186 ? -0.424 -3.329 18.270 1.00 97.25 186 LEU A N 1
ATOM 1420 C CA . LEU A 1 186 ? 0.305 -4.106 17.266 1.00 97.25 186 LEU A CA 1
ATOM 1421 C C . LEU A 1 186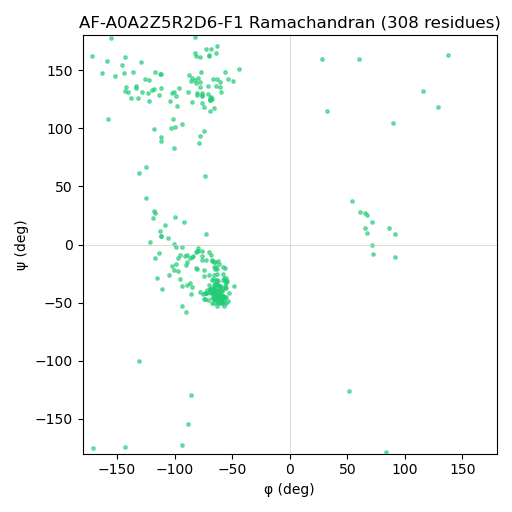 ? 0.448 -3.317 15.961 1.00 97.25 186 LEU A C 1
ATOM 1423 O O . LEU A 1 186 ? 1.553 -3.159 15.431 1.00 97.25 186 LEU A O 1
ATOM 1427 N N . ALA A 1 187 ? -0.671 -2.820 15.436 1.00 96.56 187 ALA A N 1
ATOM 1428 C CA . ALA A 1 187 ? -0.699 -2.109 14.174 1.00 96.56 187 ALA A CA 1
ATOM 1429 C C . ALA A 1 187 ? 0.024 -0.761 14.293 1.00 96.56 187 ALA A C 1
ATOM 1431 O O . ALA A 1 187 ? -0.276 0.078 15.140 1.00 96.56 187 ALA A O 1
ATOM 1432 N N . SER A 1 188 ? 0.985 -0.525 13.400 1.00 93.44 188 SER A N 1
ATOM 1433 C CA . SER A 1 188 ? 1.777 0.703 13.436 1.00 93.44 188 SER A CA 1
ATOM 1434 C C . SER A 1 188 ? 1.022 1.871 12.800 1.00 93.44 188 SER A C 1
ATOM 1436 O O . SER A 1 188 ? 0.557 1.789 11.658 1.00 93.44 188 SER A O 1
ATOM 1438 N N . HIS A 1 189 ? 0.974 3.000 13.506 1.00 90.19 189 HIS A N 1
ATOM 1439 C CA . HIS A 1 189 ? 0.387 4.238 13.001 1.00 90.19 189 HIS A CA 1
ATOM 1440 C C . HIS A 1 189 ? 1.352 4.960 12.043 1.00 90.19 189 HIS A C 1
ATOM 1442 O O . HIS A 1 189 ? 2.150 5.799 12.456 1.00 90.19 189 HIS A O 1
ATOM 1448 N N . LEU A 1 190 ? 1.311 4.613 10.751 1.00 85.50 190 LEU A N 1
ATOM 1449 C CA . LEU A 1 190 ? 2.244 5.124 9.738 1.00 85.50 190 LEU A CA 1
ATOM 1450 C C . LEU A 1 190 ? 1.557 5.327 8.379 1.00 85.50 190 LEU A C 1
ATOM 1452 O O . LEU A 1 190 ? 0.704 4.552 7.952 1.00 85.50 190 LEU A O 1
ATOM 1456 N N . ALA A 1 191 ? 2.008 6.327 7.616 1.00 86.62 191 ALA A N 1
ATOM 1457 C CA . ALA A 1 191 ? 1.476 6.604 6.278 1.00 86.62 191 ALA A CA 1
ATOM 1458 C C . ALA A 1 191 ? 1.962 5.628 5.179 1.00 86.62 191 ALA A C 1
ATOM 1460 O O . ALA A 1 191 ? 1.482 5.700 4.041 1.00 86.62 191 ALA A O 1
ATOM 1461 N N . ASN A 1 192 ? 2.886 4.711 5.486 1.00 91.00 192 ASN A N 1
ATOM 1462 C CA . ASN A 1 192 ? 3.390 3.708 4.543 1.00 91.00 192 ASN A CA 1
ATOM 1463 C C . ASN A 1 192 ? 2.351 2.597 4.244 1.00 91.00 192 ASN A C 1
ATOM 1465 O O . ASN A 1 192 ? 1.317 2.520 4.901 1.00 91.00 192 ASN A O 1
ATOM 1469 N N . ILE A 1 193 ? 2.607 1.762 3.226 1.00 96.19 193 ILE A N 1
ATOM 1470 C CA . ILE A 1 193 ? 1.816 0.562 2.879 1.00 96.19 193 ILE A CA 1
ATOM 1471 C C . ILE A 1 193 ? 2.741 -0.568 2.398 1.00 96.19 193 ILE A C 1
ATOM 1473 O O . ILE A 1 193 ? 3.864 -0.299 1.972 1.00 96.19 193 ILE A O 1
ATOM 1477 N N . GLY A 1 194 ? 2.263 -1.812 2.400 1.00 94.88 194 GLY A N 1
ATOM 1478 C CA . GLY A 1 194 ? 2.991 -2.957 1.831 1.00 94.88 194 GLY A CA 1
ATOM 1479 C C . GLY A 1 194 ? 4.294 -3.313 2.544 1.00 94.88 194 GLY A C 1
ATOM 1480 O O . GLY A 1 194 ? 5.221 -3.816 1.912 1.00 94.88 194 GLY A O 1
ATOM 1481 N N . ASP A 1 195 ? 4.366 -2.991 3.833 1.00 97.06 195 ASP A N 1
ATOM 1482 C CA . ASP A 1 195 ? 5.348 -3.531 4.769 1.00 97.06 195 ASP A CA 1
ATOM 1483 C C . ASP A 1 195 ? 4.866 -4.902 5.272 1.00 97.06 195 ASP A C 1
ATOM 1485 O O . ASP A 1 195 ? 3.683 -5.219 5.159 1.00 97.06 195 ASP A O 1
ATOM 1489 N N . SER A 1 196 ? 5.751 -5.691 5.877 1.00 96.75 196 SER A N 1
ATOM 1490 C CA . SER A 1 196 ? 5.385 -6.941 6.542 1.00 96.75 196 SER A CA 1
ATOM 1491 C C . SER A 1 196 ? 4.505 -6.704 7.769 1.00 96.75 196 SER A C 1
ATOM 1493 O O . SER A 1 196 ? 3.851 -7.629 8.234 1.00 96.75 196 SER A O 1
ATOM 1495 N N . ARG A 1 197 ? 4.516 -5.477 8.299 1.00 97.94 197 ARG A N 1
ATOM 1496 C CA . ARG A 1 197 ? 3.731 -5.037 9.453 1.00 97.94 197 ARG A CA 1
ATOM 1497 C C . ARG A 1 197 ? 2.358 -4.540 9.018 1.00 97.94 197 ARG A C 1
ATOM 1499 O O . ARG A 1 197 ? 2.241 -3.895 7.974 1.00 97.94 197 ARG A O 1
ATOM 1506 N N . THR A 1 198 ? 1.348 -4.759 9.848 1.00 98.44 198 THR A N 1
ATOM 1507 C CA . THR A 1 198 ? 0.034 -4.139 9.698 1.00 98.44 198 THR A CA 1
ATOM 1508 C C . THR A 1 198 ? 0.140 -2.647 9.999 1.00 98.44 198 THR A C 1
ATOM 1510 O O . THR A 1 198 ? 0.623 -2.238 11.056 1.00 98.44 198 THR A O 1
ATOM 1513 N N . LEU A 1 199 ? -0.289 -1.820 9.045 1.00 97.44 199 LEU A N 1
ATOM 1514 C CA . LEU A 1 199 ? -0.207 -0.362 9.129 1.00 97.44 199 LEU A CA 1
ATOM 1515 C C . LEU A 1 199 ? -1.600 0.248 9.057 1.00 97.44 199 LEU A C 1
ATOM 1517 O O . LEU A 1 199 ? -2.370 -0.079 8.151 1.00 97.44 199 LEU A O 1
ATOM 1521 N N . VAL A 1 200 ? -1.891 1.183 9.956 1.00 96.69 200 VAL A N 1
ATOM 1522 C CA . VAL A 1 200 ? -3.178 1.880 10.016 1.00 96.69 200 VAL A CA 1
ATOM 1523 C C . VAL A 1 200 ? -2.956 3.389 9.984 1.00 96.69 200 VAL A C 1
ATOM 1525 O O . VAL A 1 200 ? -1.996 3.915 10.546 1.00 96.69 200 VAL A O 1
ATOM 1528 N N . LEU A 1 201 ? -3.840 4.099 9.286 1.00 93.94 201 LEU A N 1
ATOM 1529 C CA . LEU A 1 201 ? -3.840 5.553 9.197 1.00 93.94 201 LEU A CA 1
ATOM 1530 C C . LEU A 1 201 ? -5.280 6.064 9.185 1.00 93.94 201 LEU A C 1
ATOM 1532 O O . LEU A 1 201 ? -6.079 5.613 8.369 1.00 93.94 201 LEU A O 1
ATOM 1536 N N . HIS A 1 202 ? -5.577 7.067 10.004 1.00 92.06 202 HIS A N 1
ATOM 1537 C CA . HIS A 1 202 ? -6.814 7.844 9.920 1.00 92.06 202 HIS A CA 1
ATOM 1538 C C . HIS A 1 202 ? -6.514 9.206 9.276 1.00 92.06 202 HIS A C 1
ATOM 1540 O O . HIS A 1 202 ? -5.967 10.086 9.949 1.00 92.06 202 HIS A O 1
ATOM 1546 N N . PRO A 1 203 ? -6.794 9.426 7.975 1.00 84.69 203 PRO A N 1
ATOM 1547 C CA . PRO A 1 203 ? -6.381 10.650 7.295 1.00 84.69 203 PRO A CA 1
ATOM 1548 C C . PRO A 1 203 ? -6.972 11.923 7.907 1.00 84.69 203 PRO A C 1
ATOM 1550 O O . PRO A 1 203 ? -6.260 12.925 7.986 1.00 84.69 203 PRO A O 1
ATOM 1553 N N . GLY A 1 204 ? -8.218 11.872 8.395 1.00 77.62 204 GLY A N 1
ATOM 1554 C CA . GLY A 1 204 ? -8.927 13.024 8.958 1.00 77.62 204 GLY A CA 1
ATOM 1555 C C . GLY A 1 204 ? -8.278 13.619 10.213 1.00 77.62 204 GLY A C 1
ATOM 1556 O O . GLY A 1 204 ? -8.355 14.829 10.428 1.00 77.62 204 GLY A O 1
ATOM 1557 N N . SER A 1 205 ? -7.588 12.820 11.034 1.00 79.06 205 SER A N 1
ATOM 1558 C CA . SER A 1 205 ? -6.843 13.322 12.206 1.00 79.06 205 SER A CA 1
ATOM 1559 C C . SER A 1 205 ? -5.336 13.448 11.972 1.00 79.06 205 SER A C 1
ATOM 1561 O O . SER A 1 205 ? -4.621 13.833 12.890 1.00 79.06 205 SER A O 1
ATOM 1563 N N . THR A 1 206 ? -4.838 13.125 10.772 1.00 79.44 206 THR A N 1
ATOM 1564 C CA . THR A 1 206 ? -3.393 13.046 10.498 1.00 79.44 206 THR A CA 1
ATOM 1565 C C . THR A 1 206 ? -3.024 13.815 9.227 1.00 79.44 206 THR A C 1
ATOM 1567 O O . THR A 1 206 ? -2.941 15.039 9.229 1.00 79.44 206 THR A O 1
ATOM 1570 N N . THR A 1 207 ? -2.838 13.114 8.109 1.00 66.81 207 THR A N 1
ATOM 1571 C CA . THR A 1 207 ? -2.382 13.648 6.815 1.00 66.81 207 THR A CA 1
ATOM 1572 C C . THR A 1 207 ? -3.253 14.772 6.261 1.00 66.81 207 THR A C 1
ATOM 1574 O O . THR A 1 207 ? -2.741 15.630 5.552 1.00 66.81 207 THR A O 1
ATOM 1577 N N . HIS A 1 208 ? -4.543 14.785 6.596 1.00 76.88 208 HIS A N 1
ATOM 1578 C CA . HIS A 1 208 ? -5.511 15.781 6.142 1.00 76.88 208 HIS A CA 1
ATOM 1579 C C . HIS A 1 208 ? -6.122 16.559 7.315 1.00 76.88 208 HIS A C 1
ATOM 1581 O O . HIS A 1 208 ? -7.194 17.141 7.175 1.00 76.88 208 HIS A O 1
ATOM 1587 N N . GLN A 1 209 ? -5.444 16.609 8.469 1.00 79.06 209 GLN A N 1
ATOM 1588 C CA . GLN A 1 209 ? -5.947 17.297 9.664 1.00 79.06 209 GLN A CA 1
ATOM 1589 C C . GLN A 1 209 ? -6.292 18.775 9.405 1.00 79.06 209 GLN A C 1
ATOM 1591 O O . GLN A 1 209 ? -7.212 19.305 10.024 1.00 79.06 209 GLN A O 1
ATOM 1596 N N . GLN A 1 210 ? -5.579 19.421 8.479 1.00 74.50 210 GLN A N 1
ATOM 1597 C CA . GLN A 1 210 ? -5.774 20.826 8.106 1.00 74.50 210 GLN A CA 1
ATOM 1598 C C . GLN A 1 210 ? -7.042 21.085 7.278 1.00 74.50 210 GLN A C 1
ATOM 1600 O O . GLN A 1 210 ? -7.411 22.243 7.099 1.00 74.50 210 GLN A O 1
ATOM 1605 N N . LEU A 1 211 ? -7.687 20.041 6.749 1.00 77.62 211 LEU A N 1
ATOM 1606 C CA . LEU A 1 211 ? -8.893 20.182 5.943 1.00 77.62 211 LEU A CA 1
ATOM 1607 C C . LEU A 1 211 ? -10.141 20.269 6.827 1.00 77.62 211 LEU A C 1
ATOM 1609 O O . LEU A 1 211 ? -10.257 19.588 7.852 1.00 77.62 211 LEU A O 1
ATOM 1613 N N . SER A 1 212 ? -11.096 21.095 6.398 1.00 82.44 212 SER A N 1
ATOM 1614 C CA . SER A 1 212 ? -12.446 21.087 6.961 1.00 82.44 212 SER A CA 1
ATOM 1615 C C . SER A 1 212 ? -13.195 19.810 6.562 1.00 82.44 212 SER A C 1
ATOM 1617 O O . SER A 1 212 ? -12.841 19.142 5.587 1.00 82.44 212 SER A O 1
ATOM 1619 N N . SER A 1 213 ? -14.276 19.495 7.274 1.00 79.56 213 SER A N 1
ATOM 1620 C CA . SER A 1 213 ? -15.148 18.348 6.982 1.00 79.56 213 SER A CA 1
ATOM 1621 C C . SER A 1 213 ? -15.687 18.371 5.545 1.00 79.56 213 SER A C 1
ATOM 1623 O O . SER A 1 213 ? -15.759 17.340 4.882 1.00 79.56 213 SER A O 1
ATOM 1625 N N . GLU A 1 214 ? -16.008 19.559 5.024 1.00 83.69 214 GLU A N 1
ATOM 1626 C CA . GLU A 1 214 ? -16.479 19.747 3.645 1.00 83.69 214 GLU A CA 1
ATOM 1627 C C . GLU A 1 214 ? -15.378 19.465 2.616 1.00 83.69 214 GLU A C 1
ATOM 1629 O O . GLU A 1 214 ? -15.624 18.820 1.597 1.00 83.69 214 GLU A O 1
ATOM 1634 N N . GLN A 1 215 ? -14.149 19.914 2.888 1.00 82.81 215 GLN A N 1
ATOM 1635 C CA . GLN A 1 215 ? -12.998 19.666 2.018 1.00 82.81 215 GLN A CA 1
ATOM 1636 C C . GLN A 1 215 ? -12.604 18.187 2.012 1.00 82.81 215 GLN A C 1
ATOM 1638 O O . GLN A 1 215 ? -12.273 17.644 0.959 1.00 82.81 215 GLN A O 1
ATOM 1643 N N . LEU A 1 216 ? -12.681 17.532 3.171 1.00 79.81 216 LEU A N 1
ATOM 1644 C CA . LEU A 1 216 ? -12.494 16.092 3.326 1.00 79.81 216 LEU A CA 1
ATOM 1645 C C . LEU A 1 216 ? -13.515 15.306 2.493 1.00 79.81 216 LEU A C 1
ATOM 1647 O O . LEU A 1 216 ? -13.133 14.475 1.664 1.00 79.81 216 LEU A O 1
ATOM 1651 N N . ALA A 1 217 ? -14.800 15.651 2.615 1.00 81.81 217 ALA A N 1
ATOM 1652 C CA . ALA A 1 217 ? -15.863 15.043 1.821 1.00 81.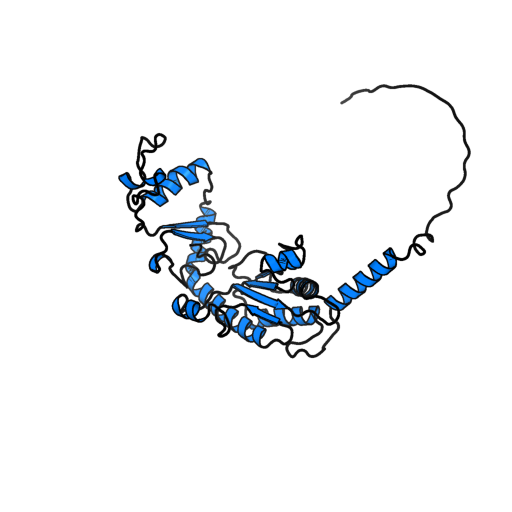81 217 ALA A CA 1
ATOM 1653 C C . ALA A 1 217 ? -15.657 15.260 0.310 1.00 81.81 217 ALA A C 1
ATOM 1655 O O . ALA A 1 217 ? -15.767 14.312 -0.470 1.00 81.81 217 ALA A O 1
ATOM 1656 N N . ALA A 1 218 ? -15.289 16.476 -0.108 1.00 82.38 218 ALA A N 1
ATOM 1657 C CA . ALA A 1 218 ? -14.996 16.793 -1.508 1.00 82.38 218 ALA A CA 1
ATOM 1658 C C . ALA A 1 218 ? -13.774 16.030 -2.055 1.00 82.38 218 ALA A C 1
ATOM 1660 O O . ALA A 1 218 ? -13.736 15.693 -3.239 1.00 82.38 218 ALA A O 1
ATOM 1661 N N . ALA A 1 219 ? -12.797 15.722 -1.198 1.00 78.69 219 ALA A N 1
ATOM 1662 C CA . ALA A 1 219 ? -11.634 14.904 -1.533 1.00 78.69 219 ALA A CA 1
ATOM 1663 C C . ALA A 1 219 ? -11.930 13.389 -1.530 1.00 78.69 219 ALA A C 1
ATOM 1665 O O . ALA A 1 219 ? -11.040 12.594 -1.834 1.00 78.69 219 ALA A O 1
ATOM 1666 N N . GLY A 1 220 ? -13.156 12.974 -1.183 1.00 81.19 220 GLY A N 1
ATOM 1667 C CA . GLY A 1 220 ? -13.533 11.565 -1.046 1.00 81.19 220 GLY A CA 1
ATOM 1668 C C . GLY A 1 220 ? -12.930 10.885 0.188 1.00 81.19 220 GLY A C 1
ATOM 1669 O O . GLY A 1 220 ? -12.845 9.659 0.233 1.00 81.19 220 GLY A O 1
ATOM 1670 N N . VAL A 1 221 ? -12.494 11.668 1.177 1.00 83.19 221 VAL A N 1
ATOM 1671 C CA . VAL A 1 221 ? -11.908 11.188 2.429 1.00 83.19 221 VAL A CA 1
ATOM 1672 C C . VAL A 1 221 ? -12.888 11.511 3.547 1.00 83.19 221 VAL A C 1
ATOM 1674 O O . VAL A 1 221 ? -12.868 12.609 4.084 1.00 83.19 221 VAL A O 1
ATOM 1677 N N . GLY A 1 222 ? -13.776 10.572 3.875 1.00 85.31 222 GLY A N 1
ATOM 1678 C CA . GLY A 1 222 ? -14.702 10.739 4.996 1.00 85.31 222 GLY A CA 1
ATOM 1679 C C . GLY A 1 222 ? -13.961 11.026 6.303 1.00 85.31 222 GLY A C 1
ATOM 1680 O O . GLY A 1 222 ? -12.847 10.546 6.519 1.00 85.31 222 GLY A O 1
ATOM 1681 N N . GLU A 1 223 ? -14.582 11.804 7.188 1.00 88.19 223 GLU A N 1
ATOM 1682 C CA . GLU A 1 223 ? -14.043 12.075 8.526 1.00 88.19 223 GLU A CA 1
ATOM 1683 C C . GLU A 1 223 ? -13.896 10.824 9.391 1.00 88.19 223 GLU A C 1
ATOM 1685 O O . GLU A 1 223 ? -13.203 10.868 10.394 1.00 88.19 223 GLU A O 1
ATOM 1690 N N . ASP A 1 224 ? -14.556 9.737 9.014 1.00 91.25 224 ASP A N 1
ATOM 1691 C CA . ASP A 1 224 ? -14.553 8.435 9.665 1.00 91.25 224 ASP A CA 1
ATOM 1692 C C . ASP A 1 224 ? -13.594 7.426 9.013 1.00 91.25 224 ASP A C 1
ATOM 1694 O O . ASP A 1 224 ? -13.504 6.278 9.454 1.00 91.25 224 ASP A O 1
ATOM 1698 N N . LEU A 1 225 ? -12.912 7.817 7.932 1.00 95.19 225 LEU A N 1
ATOM 1699 C CA . LEU A 1 225 ? -12.169 6.894 7.086 1.00 95.19 225 LEU A CA 1
ATOM 1700 C C . LEU A 1 225 ? -10.876 6.439 7.760 1.00 95.19 225 LEU A C 1
ATOM 1702 O O . LEU A 1 225 ? -9.938 7.210 7.950 1.00 95.19 225 LEU A O 1
ATOM 1706 N N . ILE A 1 226 ? -10.771 5.140 7.997 1.00 96.75 226 ILE A N 1
ATOM 1707 C CA . ILE A 1 226 ? -9.533 4.453 8.341 1.00 96.75 226 ILE A CA 1
ATOM 1708 C C . ILE A 1 226 ? -8.995 3.760 7.096 1.00 96.75 226 ILE A C 1
ATOM 1710 O O . ILE A 1 226 ? -9.716 3.044 6.404 1.00 96.75 226 ILE A O 1
ATOM 1714 N N . ARG A 1 227 ? -7.706 3.943 6.810 1.00 96.88 227 ARG A N 1
ATOM 1715 C CA . ARG A 1 227 ? -6.967 3.157 5.821 1.00 96.88 227 ARG A CA 1
ATOM 1716 C C . ARG A 1 227 ? -6.106 2.134 6.543 1.00 96.88 227 ARG A C 1
ATOM 1718 O O . ARG A 1 227 ? -5.305 2.503 7.399 1.00 96.88 227 ARG A O 1
ATOM 1725 N N . ILE A 1 228 ? -6.193 0.884 6.114 1.00 98.06 228 ILE A N 1
ATOM 1726 C CA . ILE A 1 228 ? -5.379 -0.216 6.623 1.00 98.06 228 ILE A CA 1
ATOM 1727 C C . ILE A 1 228 ? -4.585 -0.867 5.487 1.00 98.06 228 ILE A C 1
ATOM 1729 O O . ILE A 1 228 ? -5.062 -0.994 4.360 1.00 98.06 228 ILE A O 1
ATOM 1733 N N . SER A 1 229 ? -3.346 -1.247 5.785 1.00 98.31 229 SER A N 1
ATOM 1734 C CA . SER A 1 229 ? -2.501 -2.133 4.988 1.00 98.31 229 SER A CA 1
ATOM 1735 C C . SER A 1 229 ? -2.209 -3.350 5.852 1.00 98.31 229 SER A C 1
ATOM 1737 O O . SER A 1 229 ? -1.352 -3.272 6.729 1.00 98.31 229 SER A O 1
ATOM 1739 N N . VAL A 1 230 ? -2.936 -4.442 5.627 1.00 98.62 230 VAL A N 1
ATOM 1740 C CA . VAL A 1 230 ? -2.840 -5.653 6.455 1.00 98.62 230 VAL A CA 1
ATOM 1741 C C . VAL A 1 230 ? -1.509 -6.357 6.200 1.00 98.62 230 VAL A C 1
ATOM 1743 O O . VAL A 1 230 ? -1.141 -6.572 5.042 1.00 98.62 230 VAL A O 1
ATOM 1746 N N . GLY A 1 231 ? -0.796 -6.669 7.280 1.00 98.19 231 GLY A N 1
ATOM 1747 C CA . GLY A 1 231 ? 0.539 -7.255 7.305 1.00 98.19 231 GLY A CA 1
ATOM 1748 C C . GLY A 1 231 ? 0.551 -8.783 7.274 1.00 98.19 231 GLY A C 1
ATOM 1749 O O . GLY A 1 231 ? -0.363 -9.424 6.748 1.00 98.19 231 GLY A O 1
ATOM 1750 N N . LEU A 1 232 ? 1.632 -9.347 7.808 1.00 98.56 232 LEU A N 1
ATOM 1751 C CA . LEU A 1 232 ? 1.961 -10.776 7.814 1.00 98.56 232 LEU A CA 1
ATOM 1752 C C . LEU A 1 232 ? 1.907 -11.398 9.216 1.00 98.56 232 LEU A C 1
ATOM 1754 O O . LEU A 1 232 ? 2.346 -12.535 9.389 1.00 98.56 232 LEU A O 1
ATOM 1758 N N . GLU A 1 233 ? 1.440 -10.649 10.215 1.00 98.69 233 GLU A N 1
ATOM 1759 C CA . GLU A 1 233 ? 1.248 -11.154 11.572 1.00 98.69 233 GLU A CA 1
ATOM 1760 C C . GLU A 1 233 ? 0.202 -12.281 11.617 1.00 98.69 233 GLU A C 1
ATOM 1762 O O . GLU A 1 233 ? -0.499 -12.543 10.629 1.00 98.69 233 GLU A O 1
ATOM 1767 N N . ASP A 1 234 ? 0.085 -12.946 12.771 1.00 98.56 234 ASP A N 1
ATOM 1768 C CA . ASP A 1 234 ? -1.056 -13.826 13.007 1.00 98.56 234 ASP A CA 1
ATOM 1769 C C . ASP A 1 234 ? -2.344 -13.002 12.905 1.00 98.56 234 ASP A C 1
ATOM 1771 O O . ASP A 1 234 ? -2.468 -11.909 13.460 1.00 98.56 234 ASP A O 1
ATOM 1775 N N . VAL A 1 235 ? -3.298 -13.508 12.134 1.00 98.69 235 VAL A N 1
ATOM 1776 C CA . VAL A 1 235 ? -4.533 -12.784 11.853 1.00 98.69 235 VAL A CA 1
ATOM 1777 C C . VAL A 1 235 ? -5.404 -12.605 13.089 1.00 98.69 235 VAL A C 1
ATOM 1779 O O . VAL A 1 235 ? -6.108 -11.602 13.178 1.00 98.69 235 VAL A O 1
ATOM 1782 N N . GLU A 1 236 ? -5.337 -13.531 14.045 1.00 98.62 236 GLU A N 1
ATOM 1783 C CA . GLU A 1 236 ? -6.081 -13.419 15.297 1.00 98.62 236 GLU A CA 1
ATOM 1784 C C . GLU A 1 236 ? -5.498 -12.300 16.169 1.00 98.62 236 GLU A C 1
ATOM 1786 O O . GLU A 1 236 ? -6.257 -11.563 16.792 1.00 98.62 236 GLU A O 1
ATOM 1791 N N . ASP A 1 237 ? -4.176 -12.092 16.134 1.00 98.69 237 ASP A N 1
ATOM 1792 C CA . ASP A 1 237 ? -3.525 -10.971 16.823 1.00 98.69 237 ASP A CA 1
ATOM 1793 C C . ASP A 1 237 ? -3.882 -9.627 16.166 1.00 98.69 237 ASP A C 1
ATOM 1795 O O . ASP A 1 237 ? -4.117 -8.637 16.861 1.00 98.69 237 ASP A O 1
ATOM 1799 N N . ILE A 1 238 ? -3.977 -9.589 14.829 1.00 98.75 238 ILE A N 1
ATOM 1800 C CA . ILE A 1 238 ? -4.448 -8.399 14.100 1.00 98.75 238 ILE A CA 1
ATOM 1801 C C . ILE A 1 238 ? -5.894 -8.085 14.493 1.00 98.75 238 ILE A C 1
ATOM 1803 O O . ILE A 1 238 ? -6.201 -6.944 14.828 1.00 98.75 238 ILE A O 1
ATOM 1807 N N . ILE A 1 239 ? -6.787 -9.078 14.454 1.00 98.75 239 ILE A N 1
ATOM 1808 C CA . ILE A 1 239 ? -8.202 -8.895 14.804 1.00 98.75 239 ILE A CA 1
ATOM 1809 C C . ILE A 1 239 ? -8.342 -8.472 16.266 1.00 98.75 239 ILE A C 1
ATOM 1811 O O . ILE A 1 239 ? -9.089 -7.538 16.550 1.00 98.75 239 ILE A O 1
ATOM 1815 N N . TRP A 1 240 ? -7.598 -9.099 17.179 1.00 98.69 240 TRP A N 1
ATOM 1816 C CA . TRP A 1 240 ? -7.577 -8.720 18.588 1.00 98.69 240 TRP A CA 1
ATOM 1817 C C . TRP A 1 240 ? -7.167 -7.255 18.778 1.00 98.69 240 TRP A C 1
ATOM 1819 O O . TRP A 1 240 ? -7.835 -6.532 19.518 1.00 98.69 240 TRP A O 1
ATOM 1829 N N . ASP A 1 241 ? -6.119 -6.796 18.086 1.00 98.75 241 ASP A N 1
ATOM 1830 C CA . ASP A 1 241 ? -5.650 -5.412 18.198 1.00 98.75 241 ASP A CA 1
ATOM 1831 C C . ASP A 1 241 ? -6.682 -4.405 17.665 1.00 98.75 241 ASP A C 1
ATOM 1833 O O . ASP A 1 241 ? -6.921 -3.363 18.279 1.00 98.75 241 ASP A O 1
ATOM 1837 N N . LEU A 1 242 ? -7.356 -4.733 16.557 1.00 98.62 242 LEU A N 1
ATOM 1838 C CA . LEU A 1 242 ? -8.452 -3.911 16.037 1.00 98.62 242 LEU A CA 1
ATOM 1839 C C . LEU A 1 242 ? -9.652 -3.899 16.998 1.00 98.62 242 LEU A C 1
ATOM 1841 O O . LEU A 1 242 ? -10.225 -2.837 17.246 1.00 98.62 242 LEU A O 1
ATOM 1845 N N . ASP A 1 243 ? -10.029 -5.053 17.554 1.00 98.62 243 ASP A N 1
ATOM 1846 C CA . ASP A 1 243 ? -11.183 -5.189 18.447 1.00 98.62 243 ASP A CA 1
ATOM 1847 C C . ASP A 1 243 ? -10.995 -4.427 19.760 1.00 98.62 243 ASP A C 1
ATOM 1849 O O . ASP A 1 243 ? -11.885 -3.678 20.180 1.00 98.62 243 ASP A O 1
ATOM 1853 N N . GLN A 1 244 ? -9.828 -4.571 20.394 1.00 98.50 244 GLN A N 1
ATOM 1854 C CA . GLN A 1 244 ? -9.530 -3.870 21.641 1.00 98.50 244 GLN A CA 1
ATOM 1855 C C . GLN A 1 244 ? -9.504 -2.350 21.424 1.00 98.50 244 GLN A C 1
ATOM 1857 O O . GLN A 1 244 ? -10.114 -1.612 22.202 1.00 98.50 244 GLN A O 1
ATOM 1862 N N . ALA A 1 245 ? -8.913 -1.882 20.318 1.00 98.31 245 ALA A N 1
ATOM 1863 C CA . ALA A 1 245 ? -8.826 -0.460 20.009 1.00 98.31 245 ALA A CA 1
ATOM 1864 C C . ALA A 1 245 ? -10.201 0.140 19.671 1.00 98.31 245 ALA A C 1
ATOM 1866 O O . ALA A 1 245 ? -10.534 1.236 20.130 1.00 98.31 245 ALA A O 1
ATOM 1867 N N . LEU A 1 246 ? -11.043 -0.580 18.916 1.00 98.31 246 LEU A N 1
ATOM 1868 C CA . LEU A 1 246 ? -12.421 -0.154 18.642 1.00 98.31 246 LEU A CA 1
ATOM 1869 C C . LEU A 1 246 ? -13.259 -0.134 19.923 1.00 98.31 246 LEU A C 1
ATOM 1871 O O . LEU A 1 246 ? -14.045 0.795 20.128 1.00 98.31 246 LEU A O 1
ATOM 1875 N N . THR A 1 247 ? -13.072 -1.119 20.805 1.00 98.38 247 THR A N 1
ATOM 1876 C CA . THR A 1 247 ? -13.739 -1.160 22.113 1.00 98.38 247 THR A CA 1
ATOM 1877 C C . THR A 1 247 ? -13.324 0.020 22.978 1.00 98.38 247 THR A C 1
ATOM 1879 O O . THR A 1 247 ? -14.185 0.666 23.570 1.00 98.38 247 THR A O 1
ATOM 1882 N N . HIS A 1 248 ? -12.033 0.353 23.011 1.00 97.94 248 HIS A N 1
ATOM 1883 C CA . HIS A 1 248 ? -11.526 1.515 23.735 1.00 97.94 248 HIS A CA 1
ATOM 1884 C C . HIS A 1 248 ? -12.147 2.823 23.222 1.00 97.94 248 HIS A C 1
ATOM 1886 O O . HIS A 1 248 ? -12.701 3.604 24.000 1.00 97.94 248 HIS A O 1
ATOM 1892 N N . ALA A 1 249 ? -12.126 3.023 21.902 1.00 97.50 249 ALA A N 1
ATOM 1893 C CA . ALA A 1 249 ? -12.623 4.244 21.279 1.00 97.50 249 ALA A CA 1
ATOM 1894 C C . ALA A 1 249 ? -14.140 4.417 21.451 1.00 97.50 249 ALA A C 1
ATOM 1896 O O . ALA A 1 249 ? -14.615 5.517 21.735 1.00 97.50 249 ALA A O 1
ATOM 1897 N N . THR A 1 250 ? -14.920 3.340 21.316 1.00 97.62 250 THR A N 1
ATOM 1898 C CA . THR A 1 250 ? -16.395 3.410 21.258 1.00 97.62 250 THR A CA 1
ATOM 1899 C C . THR A 1 250 ? -17.105 3.010 22.552 1.00 97.62 250 THR A C 1
ATOM 1901 O O . THR A 1 250 ? -18.285 3.321 22.722 1.00 97.62 250 THR A O 1
ATOM 1904 N N . GLY A 1 251 ? -16.433 2.299 23.461 1.00 97.12 251 GLY A N 1
ATOM 1905 C CA . GLY A 1 251 ? -17.051 1.636 24.614 1.00 97.12 251 GLY A CA 1
ATOM 1906 C C . GLY A 1 251 ? -17.979 0.466 24.243 1.00 97.12 251 GLY A C 1
ATOM 1907 O O . GLY A 1 251 ? -18.731 -0.010 25.099 1.00 97.12 251 GLY A O 1
ATOM 1908 N N . LEU A 1 252 ? -17.984 0.039 22.976 1.00 97.94 252 LEU A N 1
ATOM 1909 C CA . LEU A 1 252 ? -18.831 -1.029 22.444 1.00 97.94 252 LEU A CA 1
ATOM 1910 C C . LEU A 1 252 ? -17.991 -2.252 22.063 1.00 97.94 252 LEU A C 1
ATOM 1912 O O . LEU A 1 252 ? -16.869 -2.109 21.579 1.00 97.94 252 LEU A O 1
ATOM 1916 N N . ASN A 1 253 ? -18.547 -3.450 22.226 1.00 97.62 253 ASN A N 1
ATOM 1917 C CA . ASN A 1 253 ? -17.958 -4.667 21.662 1.00 97.62 253 ASN A CA 1
ATOM 1918 C C . ASN A 1 253 ? -18.338 -4.837 20.176 1.00 97.62 253 ASN A C 1
ATOM 1920 O O . ASN A 1 253 ? -19.101 -4.047 19.616 1.00 97.62 253 ASN A O 1
ATOM 1924 N N . HIS A 1 254 ? -17.830 -5.898 19.550 1.00 97.19 254 HIS A N 1
ATOM 1925 C CA . HIS A 1 254 ? -18.099 -6.248 18.152 1.00 97.19 254 HIS A CA 1
ATOM 1926 C C . HIS A 1 254 ? -19.600 -6.382 17.808 1.00 97.19 254 HIS A C 1
ATOM 1928 O O . HIS A 1 254 ? -20.024 -6.011 16.715 1.00 97.19 254 HIS A O 1
ATOM 1934 N N . ALA A 1 255 ? -20.429 -6.840 18.755 1.00 97.00 255 ALA A N 1
ATOM 1935 C CA . ALA A 1 255 ? -21.881 -6.958 18.589 1.00 97.00 255 ALA A CA 1
ATOM 1936 C C . ALA A 1 255 ? -22.638 -5.625 18.781 1.00 97.00 255 ALA A C 1
ATOM 1938 O O . ALA A 1 255 ? -23.847 -5.561 18.557 1.00 97.00 255 ALA A O 1
ATOM 1939 N N . GLY A 1 256 ? -21.945 -4.555 19.184 1.00 95.69 256 GLY A N 1
ATOM 1940 C CA . GLY A 1 256 ? -22.531 -3.236 19.436 1.00 95.69 256 GLY A CA 1
ATOM 1941 C C . GLY A 1 256 ? -23.091 -3.064 20.847 1.00 95.69 256 GLY A C 1
ATOM 1942 O O . GLY A 1 256 ? -23.825 -2.111 21.106 1.00 95.69 256 GLY A O 1
ATOM 1943 N N . GLU A 1 257 ? -22.758 -3.962 21.771 1.00 96.88 257 GLU A N 1
ATOM 1944 C CA . GLU A 1 257 ? -23.192 -3.890 23.162 1.00 96.88 257 GLU A CA 1
ATOM 1945 C C . GLU A 1 257 ? -22.233 -3.017 23.973 1.00 96.88 257 GLU A C 1
ATOM 1947 O O . GLU A 1 257 ? -21.011 -3.072 23.807 1.00 96.88 257 GLU A O 1
ATOM 1952 N N . ARG A 1 258 ? -22.784 -2.215 24.888 1.00 96.62 258 ARG A N 1
ATOM 1953 C CA . ARG A 1 258 ? -21.995 -1.375 25.794 1.00 96.62 258 ARG A CA 1
ATOM 1954 C C . ARG A 1 258 ? -21.247 -2.251 26.795 1.0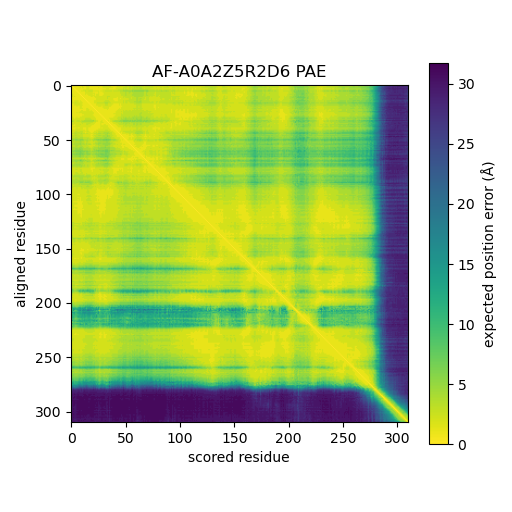0 96.62 258 ARG A C 1
ATOM 1956 O O . ARG A 1 258 ? -21.868 -2.875 27.650 1.00 96.62 258 ARG A O 1
ATOM 1963 N N . VAL A 1 259 ? -19.919 -2.234 26.720 1.00 96.31 259 VAL A N 1
ATOM 1964 C CA . VAL A 1 259 ? -19.032 -3.003 27.615 1.00 96.31 259 VAL A CA 1
ATOM 1965 C C . VAL A 1 259 ? -18.131 -2.119 28.475 1.00 96.31 259 VAL A C 1
ATOM 1967 O O . VAL A 1 259 ? -17.528 -2.598 29.431 1.00 96.31 259 VAL A O 1
ATOM 1970 N N . GLY A 1 260 ? -18.063 -0.822 28.179 1.00 93.38 260 GLY A N 1
ATOM 1971 C CA . GLY A 1 260 ? -17.281 0.133 28.950 1.00 93.38 260 GLY A CA 1
ATOM 1972 C C . GLY A 1 260 ? -17.551 1.573 28.541 1.00 93.38 260 GLY A C 1
ATOM 1973 O O . GLY A 1 260 ? -18.424 1.864 27.722 1.00 93.38 260 GLY A O 1
ATOM 1974 N N . GLU A 1 261 ? -16.791 2.486 29.132 1.00 93.88 261 GLU A N 1
ATOM 1975 C CA . GLU A 1 261 ? -16.827 3.897 28.760 1.00 93.88 261 GLU A CA 1
ATOM 1976 C C . GLU A 1 261 ? -16.037 4.127 27.465 1.00 93.88 261 GLU A C 1
ATOM 1978 O O . GLU A 1 261 ? -14.957 3.569 27.289 1.00 93.88 261 GLU A O 1
ATOM 1983 N N . SER A 1 262 ? -16.555 4.981 26.582 1.00 96.69 262 SER A 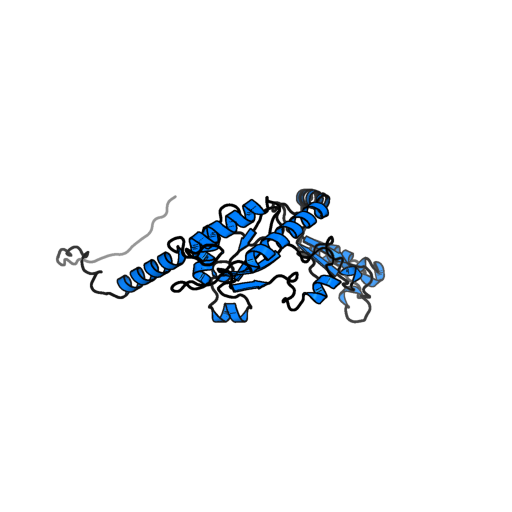N 1
ATOM 1984 C CA . SER A 1 262 ? -15.864 5.407 25.360 1.00 96.69 262 SER A CA 1
ATOM 1985 C C . SER A 1 262 ? -14.779 6.434 25.686 1.00 96.69 262 SER A C 1
ATOM 1987 O O . SER A 1 262 ? -15.059 7.440 26.345 1.00 96.69 262 SER A O 1
ATOM 1989 N N . SER A 1 263 ? -13.551 6.217 25.208 1.00 96.94 263 SER A N 1
ATOM 1990 C CA . SER A 1 263 ? -12.497 7.235 25.304 1.00 96.94 263 SER A CA 1
ATOM 1991 C C . SER A 1 263 ? -12.829 8.474 24.462 1.00 96.94 263 SER A C 1
ATOM 1993 O O . SER A 1 263 ? -12.618 9.597 24.919 1.00 96.94 263 SER A O 1
ATOM 1995 N N . ALA A 1 264 ? -13.469 8.288 23.302 1.00 95.12 264 ALA A N 1
ATOM 1996 C CA . ALA A 1 264 ? -13.928 9.377 22.445 1.00 95.12 264 ALA A CA 1
ATOM 1997 C C . ALA A 1 264 ? -14.977 10.263 23.138 1.00 95.12 264 ALA A C 1
ATOM 1999 O O . ALA A 1 264 ? -14.862 11.487 23.104 1.00 95.12 264 ALA A O 1
ATOM 2000 N N . ASP A 1 265 ? -15.949 9.668 23.839 1.00 95.25 265 ASP A N 1
ATOM 2001 C CA . ASP A 1 265 ? -16.948 10.423 24.609 1.00 95.25 265 ASP A CA 1
ATOM 2002 C C . ASP A 1 265 ? -16.308 11.220 25.751 1.00 95.25 265 ASP A C 1
ATOM 2004 O O . ASP A 1 265 ? -16.716 12.350 26.026 1.00 95.25 265 ASP A O 1
ATOM 2008 N N . LYS A 1 266 ? -15.296 10.646 26.418 1.00 95.12 266 LYS A N 1
ATOM 2009 C CA . LYS A 1 266 ? -14.537 11.344 27.468 1.00 95.12 266 LYS A CA 1
ATOM 2010 C C . LYS A 1 266 ? -13.764 12.526 26.905 1.00 95.12 266 LYS A C 1
ATOM 2012 O O . LYS A 1 266 ? -13.737 13.579 27.538 1.00 95.12 266 LYS A O 1
ATOM 2017 N N . LEU A 1 267 ? -13.150 12.357 25.735 1.00 93.31 267 LEU A N 1
ATOM 2018 C CA . LEU A 1 267 ? -12.400 13.420 25.079 1.00 93.31 267 LEU A CA 1
ATOM 2019 C C . LEU A 1 267 ? -13.316 14.591 24.709 1.00 93.31 267 LEU A C 1
ATOM 2021 O O . LEU A 1 267 ? -12.977 15.734 25.007 1.00 93.31 267 LEU A O 1
ATOM 2025 N N . VAL A 1 268 ? -14.492 14.312 24.137 1.00 93.06 268 VAL A N 1
ATOM 2026 C CA . VAL A 1 268 ? -15.492 15.350 23.837 1.00 93.06 268 VAL A CA 1
ATOM 2027 C C . VAL A 1 268 ? -15.948 16.053 25.115 1.00 93.06 268 VAL A C 1
ATOM 2029 O O . VAL A 1 268 ? -15.909 17.277 25.176 1.00 93.06 268 VAL A O 1
ATOM 2032 N N . ALA A 1 269 ? -16.288 15.306 26.171 1.00 91.88 269 ALA A N 1
ATOM 2033 C CA . ALA A 1 269 ? -16.710 15.899 27.441 1.00 91.88 269 ALA A CA 1
ATOM 2034 C C . ALA A 1 269 ? -15.625 16.796 28.070 1.00 91.88 269 ALA A C 1
ATOM 2036 O O . ALA A 1 269 ? -15.933 17.847 28.632 1.00 91.88 269 ALA A O 1
ATOM 2037 N N . ALA A 1 270 ? -14.349 16.411 27.959 1.00 90.44 270 ALA A N 1
ATOM 2038 C CA . ALA A 1 270 ? -13.230 17.226 28.427 1.00 90.44 270 ALA A CA 1
ATOM 2039 C C . ALA A 1 270 ? -13.060 18.510 27.597 1.00 90.44 270 ALA A C 1
ATOM 2041 O O . ALA A 1 270 ? -12.820 19.576 28.161 1.00 90.44 270 ALA A O 1
ATOM 2042 N N . GLN A 1 271 ? -13.214 18.427 26.271 1.00 89.06 271 GLN A N 1
ATOM 2043 C CA . GLN A 1 271 ? -13.153 19.587 25.374 1.00 89.06 271 GLN A CA 1
ATOM 2044 C C . GLN A 1 271 ? -14.302 20.570 25.628 1.00 89.06 271 GLN A C 1
ATOM 2046 O O . GLN A 1 271 ? -14.076 21.778 25.658 1.00 89.06 271 GLN A O 1
ATOM 2051 N N . GLU A 1 272 ? -15.515 20.067 25.859 1.00 89.50 272 GLU A N 1
ATOM 2052 C CA . GLU A 1 272 ? -16.677 20.887 26.216 1.00 89.50 272 GLU A CA 1
ATOM 2053 C C . GLU A 1 272 ? -16.492 21.585 27.570 1.00 89.50 272 GLU A C 1
ATOM 2055 O O . GLU A 1 272 ? -16.814 22.767 27.696 1.00 89.50 272 GLU A O 1
ATOM 2060 N N . ALA A 1 273 ? -15.932 20.891 28.568 1.00 88.25 273 ALA A N 1
ATOM 2061 C CA . ALA A 1 273 ? -15.632 21.479 29.874 1.00 88.25 273 ALA A CA 1
ATOM 2062 C C . ALA A 1 273 ? -14.595 22.612 29.774 1.00 88.25 273 ALA A C 1
ATOM 2064 O O . ALA A 1 273 ? -14.812 23.687 30.326 1.00 88.25 273 ALA A O 1
ATOM 2065 N N . LEU A 1 274 ? -13.517 22.404 29.008 1.00 85.62 274 LEU A N 1
ATOM 2066 C CA . LEU A 1 274 ? -12.499 23.429 28.740 1.00 85.62 274 LEU A CA 1
ATOM 2067 C C . LEU A 1 274 ? -13.089 24.647 28.013 1.00 85.62 274 LEU A C 1
ATOM 2069 O O . LEU A 1 274 ? -12.832 25.784 28.399 1.00 85.62 274 LEU A O 1
ATOM 2073 N N . ALA A 1 275 ? -13.923 24.423 26.993 1.00 83.81 275 ALA A N 1
ATOM 2074 C CA . ALA A 1 275 ? -14.579 25.509 26.266 1.00 83.81 275 ALA A CA 1
ATOM 2075 C C . ALA A 1 275 ? -15.559 26.299 27.153 1.00 83.81 275 ALA A C 1
ATOM 2077 O O . ALA A 1 275 ? -15.698 27.512 26.993 1.00 83.81 275 ALA A O 1
ATOM 2078 N N . ALA A 1 276 ? -16.230 25.632 28.098 1.00 80.81 276 ALA A N 1
ATOM 2079 C CA . ALA A 1 276 ? -17.100 26.284 29.071 1.00 80.81 276 ALA A CA 1
ATOM 2080 C C . ALA A 1 276 ? -16.311 27.133 30.086 1.00 80.81 276 ALA A C 1
ATOM 2082 O O . ALA A 1 276 ? -16.761 28.226 30.427 1.00 80.81 276 ALA A O 1
ATOM 2083 N N . GLU A 1 277 ? -15.135 26.670 30.526 1.00 77.88 277 GLU A N 1
ATOM 2084 C CA . GLU A 1 277 ? -14.226 27.447 31.384 1.00 77.88 277 GLU A CA 1
ATOM 2085 C C . GLU A 1 277 ? -13.661 28.680 30.661 1.00 77.88 277 GLU A C 1
ATOM 2087 O O . GLU A 1 277 ? -13.603 29.762 31.243 1.00 77.88 277 GLU A O 1
ATOM 2092 N N . GLU A 1 278 ? -13.302 28.565 29.378 1.00 73.31 278 GLU A N 1
ATOM 2093 C CA . GLU A 1 278 ? -12.835 29.706 28.573 1.00 73.31 278 GLU A CA 1
ATOM 2094 C C . GLU A 1 278 ? -13.953 30.718 28.255 1.00 73.31 278 GLU A C 1
ATOM 2096 O O . GLU A 1 278 ? -13.685 31.908 28.061 1.00 73.31 278 GLU A O 1
ATOM 2101 N N . ALA A 1 279 ? -15.210 30.266 28.219 1.00 67.12 279 ALA A N 1
ATOM 2102 C CA . ALA A 1 279 ? -16.376 31.106 27.964 1.00 67.12 279 ALA A CA 1
ATOM 2103 C C . ALA A 1 279 ? -16.920 31.833 29.213 1.00 67.12 279 ALA A C 1
ATOM 2105 O O . ALA A 1 279 ? -17.765 32.717 29.048 1.00 67.12 279 ALA A O 1
ATOM 2106 N N . ASP A 1 280 ? -16.452 31.509 30.430 1.00 58.03 280 ASP A N 1
ATOM 2107 C CA . ASP A 1 280 ? -16.804 32.201 3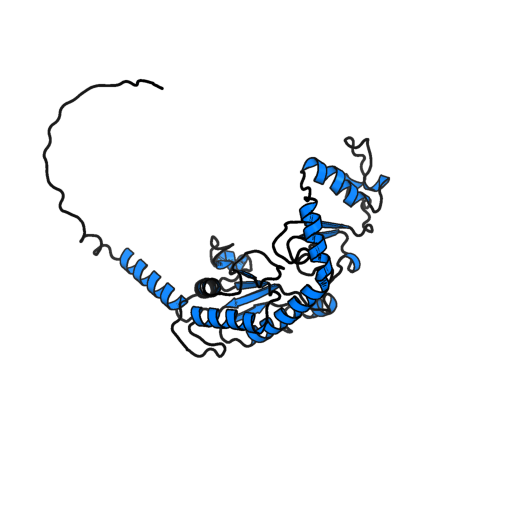1.682 1.00 58.03 280 ASP A CA 1
ATOM 2108 C C . ASP A 1 280 ? -15.710 33.213 32.105 1.00 58.03 280 ASP A C 1
ATOM 2110 O O . ASP A 1 280 ? -14.701 32.845 32.717 1.00 58.03 280 ASP A O 1
ATOM 2114 N N . PRO A 1 281 ? -15.889 34.531 31.866 1.00 53.56 281 PRO A N 1
ATOM 2115 C CA . PRO A 1 281 ? -14.887 35.540 32.206 1.00 53.56 281 PRO A CA 1
ATOM 2116 C C . PRO A 1 281 ? -14.719 35.769 33.718 1.00 53.56 281 PRO A C 1
ATOM 2118 O O . PRO A 1 281 ? -13.854 36.556 34.114 1.00 53.56 281 PRO A O 1
ATOM 2121 N N . GLN A 1 282 ? -15.551 35.165 34.580 1.00 56.00 282 GLN A N 1
ATOM 2122 C CA . GLN A 1 282 ? -15.554 35.458 36.019 1.00 56.00 282 GLN A CA 1
ATOM 2123 C C . GLN A 1 282 ? -14.604 34.584 36.852 1.00 56.00 282 GLN A C 1
ATOM 2125 O O . GLN A 1 282 ? -14.273 34.979 37.973 1.00 56.00 282 GLN A O 1
ATOM 2130 N N . GLN A 1 283 ? -14.083 33.469 36.328 1.00 50.72 283 GLN A N 1
ATOM 2131 C CA . GLN A 1 283 ? -13.175 32.595 37.093 1.00 50.72 283 GLN A CA 1
ATOM 2132 C C . GLN A 1 283 ? -11.679 32.941 36.948 1.00 50.72 283 GLN A C 1
ATOM 2134 O O . GLN A 1 283 ? -10.887 32.624 37.836 1.00 50.72 283 GLN A O 1
ATOM 2139 N N . GLY A 1 284 ? -11.280 33.704 35.922 1.00 40.88 284 GLY A N 1
ATOM 2140 C CA . GLY A 1 284 ? -9.891 34.161 35.732 1.00 40.88 284 GLY A CA 1
ATOM 2141 C C . GLY A 1 284 ? -9.433 35.312 36.649 1.00 40.88 284 GLY A C 1
ATOM 2142 O O . GLY A 1 284 ? -8.246 35.633 36.696 1.00 40.88 284 GLY A O 1
ATOM 2143 N N . ALA A 1 285 ? -10.343 35.945 37.399 1.00 42.03 285 ALA A N 1
ATOM 2144 C CA . ALA A 1 285 ? -10.031 37.120 38.223 1.00 42.03 285 ALA A CA 1
ATOM 2145 C C . ALA A 1 285 ? -9.565 36.792 39.658 1.00 42.03 285 ALA A C 1
ATOM 2147 O O . ALA A 1 285 ? -9.090 37.683 40.365 1.00 42.03 285 ALA A O 1
ATOM 2148 N N . ALA A 1 286 ? -9.659 35.534 40.104 1.00 41.19 286 ALA A N 1
ATOM 2149 C CA . ALA A 1 286 ? -9.362 35.162 41.492 1.00 41.19 286 ALA A CA 1
ATOM 2150 C C . ALA A 1 286 ? -7.862 34.968 41.803 1.00 41.19 286 ALA A C 1
ATOM 2152 O O . ALA A 1 286 ? -7.503 34.810 42.968 1.00 41.19 286 ALA A O 1
ATOM 2153 N N . CYS A 1 287 ? -6.973 35.020 40.802 1.00 40.69 287 CYS A N 1
ATOM 2154 C CA . CYS A 1 287 ? -5.529 34.820 40.995 1.00 40.69 287 CYS A CA 1
ATOM 2155 C C . CYS A 1 287 ? -4.668 36.046 40.622 1.00 40.69 287 CYS A C 1
ATOM 2157 O O . CYS A 1 287 ? -3.505 35.911 40.240 1.00 40.69 287 CYS A O 1
ATOM 2159 N N . ALA A 1 288 ? -5.211 37.262 40.741 1.00 38.91 288 ALA A N 1
ATOM 2160 C CA . ALA A 1 288 ? -4.426 38.490 40.622 1.00 38.91 288 ALA A CA 1
ATOM 2161 C C . ALA A 1 288 ? -3.947 38.963 42.008 1.00 38.91 288 ALA A C 1
ATOM 2163 O O . ALA A 1 288 ? -4.706 39.532 42.791 1.00 38.91 288 ALA A O 1
ATOM 2164 N N . LEU A 1 289 ? -2.663 38.733 42.305 1.00 41.72 289 LEU A N 1
ATOM 2165 C CA . LEU A 1 289 ? -1.960 39.317 43.455 1.00 41.72 289 LEU A CA 1
ATOM 2166 C C . LEU A 1 289 ? -2.093 40.858 43.462 1.00 41.72 289 LEU A C 1
ATOM 2168 O O . LEU A 1 289 ? -2.022 41.482 42.397 1.00 41.72 289 LEU A O 1
ATOM 2172 N N . PRO A 1 290 ? -2.240 41.506 44.635 1.00 35.91 290 PRO A N 1
ATOM 2173 C CA . PRO A 1 290 ? -2.434 42.949 44.705 1.00 35.91 290 PRO A CA 1
ATOM 2174 C C . PRO A 1 290 ? -1.162 43.700 44.289 1.00 35.91 290 PRO A C 1
ATOM 2176 O O . PRO A 1 290 ? -0.086 43.517 44.858 1.00 35.91 290 PRO A O 1
ATOM 2179 N N . LYS A 1 291 ? -1.298 44.584 43.293 1.00 34.91 291 LYS A N 1
ATOM 2180 C CA . LYS A 1 291 ? -0.246 45.511 42.857 1.00 34.91 291 LYS A CA 1
ATOM 2181 C C . LYS A 1 291 ? 0.050 46.518 43.972 1.00 34.91 291 LYS A C 1
ATOM 2183 O O . LYS A 1 291 ? -0.810 47.319 44.331 1.00 34.91 291 LYS A O 1
ATOM 2188 N N . SER A 1 292 ? 1.277 46.499 44.488 1.00 35.12 292 SER A N 1
ATOM 2189 C CA . SER A 1 292 ? 1.786 47.516 45.407 1.00 35.12 292 SER A CA 1
ATOM 2190 C C . SER A 1 292 ? 1.978 48.848 44.682 1.00 35.12 292 SER A C 1
ATOM 2192 O O . SER A 1 292 ? 2.683 48.931 43.676 1.00 35.12 292 SER A O 1
ATOM 2194 N N . THR A 1 293 ? 1.384 49.900 45.228 1.00 35.22 293 THR A N 1
ATOM 2195 C CA . THR A 1 293 ? 1.625 51.298 44.870 1.00 35.22 293 THR A CA 1
ATOM 2196 C C . THR A 1 293 ? 3.037 51.730 45.269 1.00 35.22 293 THR A C 1
ATOM 2198 O O . THR A 1 293 ? 3.379 51.664 46.448 1.00 35.22 293 THR A O 1
ATOM 2201 N N . ALA A 1 294 ? 3.825 52.251 44.327 1.00 33.47 294 ALA A N 1
ATOM 2202 C CA . ALA A 1 294 ? 4.977 53.094 44.635 1.00 33.47 294 ALA A CA 1
ATOM 2203 C C . ALA A 1 294 ? 5.071 54.239 43.620 1.00 33.47 294 ALA A C 1
ATOM 2205 O O . ALA A 1 294 ? 4.916 54.051 42.415 1.00 33.47 294 ALA A O 1
ATOM 2206 N N . ALA A 1 295 ? 5.231 55.434 44.176 1.00 33.31 295 ALA A N 1
ATOM 2207 C CA . ALA A 1 295 ? 5.055 56.726 43.549 1.00 33.31 295 ALA A CA 1
ATOM 2208 C C . ALA A 1 295 ? 6.230 57.158 42.657 1.00 33.31 295 ALA A C 1
ATOM 2210 O O . ALA A 1 295 ? 7.357 56.684 42.767 1.00 33.31 295 ALA A O 1
ATOM 2211 N N . SER A 1 296 ? 5.901 58.121 41.802 1.00 32.16 296 SER A N 1
ATOM 2212 C CA . SER A 1 296 ? 6.727 58.881 40.868 1.00 32.16 296 SER A CA 1
ATOM 2213 C C . SER A 1 296 ? 8.008 59.489 41.449 1.00 32.16 296 SER A C 1
ATOM 2215 O O . SER A 1 296 ? 7.974 60.133 42.497 1.00 32.16 296 SER A O 1
ATOM 2217 N N . GLY A 1 297 ? 9.082 59.447 40.659 1.00 28.17 297 GLY A N 1
ATOM 2218 C CA . GLY A 1 297 ? 10.250 60.316 40.786 1.00 28.17 297 GLY A CA 1
ATOM 2219 C C . GLY A 1 297 ? 10.990 60.378 39.452 1.00 28.17 297 GLY A C 1
ATOM 2220 O O . GLY A 1 297 ? 11.575 59.390 39.026 1.00 28.17 297 GLY A O 1
ATOM 2221 N N . ALA A 1 298 ? 10.897 61.517 38.769 1.00 31.75 298 ALA A N 1
ATOM 2222 C CA . ALA A 1 298 ? 11.563 61.794 37.502 1.00 31.75 298 ALA A CA 1
ATOM 2223 C C . ALA A 1 298 ? 13.036 62.183 37.709 1.00 31.75 298 ALA A C 1
ATOM 2225 O O . ALA A 1 298 ? 13.333 62.944 38.628 1.00 31.75 298 ALA A O 1
ATOM 2226 N N . SER A 1 299 ? 13.922 61.766 36.802 1.00 31.30 299 SER A N 1
ATOM 2227 C CA . SER A 1 299 ? 15.045 62.589 36.333 1.00 31.30 299 SER A CA 1
ATOM 2228 C C . SER A 1 299 ? 15.637 62.033 35.032 1.00 31.30 299 SER A C 1
ATOM 2230 O O . SER A 1 299 ? 15.579 60.841 34.739 1.00 31.30 299 SER A O 1
ATOM 2232 N N . GLU A 1 300 ? 16.122 62.962 34.219 1.00 31.09 300 GLU A N 1
ATOM 2233 C CA . GLU A 1 300 ? 16.509 62.820 32.822 1.00 31.09 300 GLU A CA 1
ATOM 2234 C C . GLU A 1 300 ? 17.919 62.229 32.614 1.00 31.09 300 GLU A C 1
ATOM 2236 O O . GLU A 1 300 ? 18.819 62.397 33.436 1.00 31.09 300 GLU A O 1
ATOM 2241 N N . SER A 1 301 ? 18.134 61.745 31.383 1.00 29.17 301 SER A N 1
ATOM 2242 C CA . SER A 1 301 ? 19.230 62.150 30.477 1.00 29.17 301 SER A CA 1
ATOM 2243 C C . SER A 1 301 ? 20.300 61.111 30.072 1.00 29.17 301 SER A C 1
ATOM 2245 O O . SER A 1 301 ? 20.954 60.489 30.901 1.00 29.17 301 SER A O 1
ATOM 2247 N N . LYS A 1 302 ? 20.513 61.105 28.739 1.00 32.66 302 LYS A N 1
ATOM 2248 C CA . LYS A 1 302 ? 21.734 60.865 27.933 1.00 32.66 302 LYS A CA 1
ATOM 2249 C C . LYS A 1 302 ? 22.113 59.444 27.478 1.00 32.66 302 LYS A C 1
ATOM 2251 O O . LYS A 1 302 ? 22.657 58.642 28.222 1.00 32.66 302 LYS A O 1
ATOM 2256 N N . ASP A 1 303 ? 21.862 59.229 26.182 1.00 32.91 303 ASP A N 1
ATOM 2257 C CA . ASP A 1 303 ? 22.812 58.871 25.109 1.00 32.91 303 ASP A CA 1
ATOM 2258 C C . ASP A 1 303 ? 24.048 58.004 25.440 1.00 32.91 303 ASP A C 1
ATOM 2260 O O . ASP A 1 303 ? 24.955 58.457 26.129 1.00 32.91 303 ASP A O 1
ATOM 2264 N N . ALA A 1 304 ? 24.050 56.795 24.844 1.00 31.73 304 ALA A N 1
ATOM 2265 C CA . ALA A 1 304 ? 25.066 56.077 24.028 1.00 31.73 304 ALA A CA 1
ATOM 2266 C C . ALA A 1 304 ? 26.595 56.344 24.223 1.00 31.73 304 ALA A C 1
ATOM 2268 O O . ALA A 1 304 ? 26.969 57.441 24.618 1.00 31.73 304 ALA A O 1
ATOM 2269 N N . PRO A 1 305 ? 27.533 55.438 23.815 1.00 44.75 305 PRO A N 1
ATOM 2270 C CA . PRO A 1 305 ? 27.375 54.342 22.846 1.00 44.75 305 PRO A CA 1
ATOM 2271 C C . PRO A 1 305 ? 28.139 53.020 23.147 1.00 44.75 305 PRO A C 1
ATOM 2273 O O . PRO A 1 305 ? 28.774 52.826 24.180 1.00 44.75 305 PRO A O 1
ATOM 2276 N N . ALA A 1 306 ? 28.036 52.122 22.162 1.00 39.75 306 ALA A N 1
ATOM 2277 C CA . ALA A 1 306 ? 28.658 50.814 21.976 1.00 39.75 306 ALA A CA 1
ATOM 2278 C C . ALA A 1 306 ? 30.163 50.691 22.293 1.00 39.75 306 ALA A C 1
ATOM 2280 O O . ALA A 1 306 ? 30.945 51.612 22.055 1.00 39.75 306 ALA A O 1
ATOM 2281 N N . LYS A 1 307 ? 30.567 49.474 22.694 1.00 37.00 307 LYS A N 1
ATOM 2282 C CA . LYS A 1 307 ? 31.933 48.952 22.553 1.00 37.00 307 LYS A CA 1
ATOM 2283 C C . LYS A 1 307 ? 31.940 47.460 22.208 1.00 37.00 307 LYS A C 1
ATOM 2285 O O . LYS A 1 307 ? 31.206 46.673 22.794 1.00 37.00 307 LYS A O 1
ATOM 2290 N N . GLU A 1 308 ? 32.804 47.150 21.248 1.00 38.19 308 GLU A N 1
ATOM 2291 C CA . GLU A 1 308 ? 33.258 45.844 20.769 1.00 38.19 308 GLU A CA 1
ATOM 2292 C C . GLU A 1 308 ? 34.129 45.085 21.791 1.00 38.19 308 GLU A C 1
ATOM 2294 O O . GLU A 1 308 ? 34.662 45.676 22.733 1.00 38.19 308 GLU A O 1
ATOM 2299 N N . GLY A 1 309 ? 34.351 43.797 21.502 1.00 34.34 309 GLY A N 1
ATOM 2300 C CA . GLY A 1 309 ? 35.387 42.921 22.067 1.00 34.34 309 GLY A CA 1
ATOM 2301 C C . GLY A 1 309 ? 34.763 41.624 22.588 1.00 34.34 309 GLY A C 1
ATOM 2302 O O . GLY A 1 309 ? 33.924 41.685 23.478 1.00 34.34 309 GLY A O 1
ATOM 2303 N N . ASN A 1 310 ? 35.083 40.426 22.097 1.00 39.19 310 ASN A N 1
ATOM 2304 C CA . ASN A 1 310 ? 36.279 39.914 21.422 1.00 39.19 310 ASN A CA 1
ATOM 2305 C C . ASN A 1 310 ? 35.899 38.663 20.608 1.00 39.19 310 ASN A C 1
ATOM 2307 O O . ASN A 1 310 ? 34.936 37.984 21.032 1.00 39.19 310 ASN A O 1
#

Sequence (310 aa):
MDATISTPYLIRPLEHGADIVIHSATKFLGGHGTTLGGVVVESGRFNWANGNFPLMTEPVPSYNNVSWWGNFGEYGFLTKLRSEQLRDFGPALSPQSAFNLLQGVETLPQRMDAHLANAKKVVDWLVEDARIAYVNYAGLPGHAHHERAKKLLPLGVGSVFSFGVKGTEKASGRVVGGEFISALVLASHLANIGDSRTLVLHPGSTTHQQLSSEQLAAAGVGEDLIRISVGLEDVEDIIWDLDQALTHATGLNHAGERVGESSADKLVAAQEALAAEEADPQQGAACALPKSTAASGASESKDAPAKEGN

Radius of gyration: 28.93 Å; Cα contacts (8 Å, |Δi|>4): 513; chains: 1; bounding box: 60×79×80 Å